Protein AF-A0A8X6J2N0-F1 (afdb_monomer_lite)

Organism: Trichonephila clavata (NCBI:txid2740835)

Secondary structure (DSSP, 8-state):
----PPPP------PPPP-PPPP-HHHHHHHTT--PPPGGGS-GGGS--SS-----TT-EEEEEETTEEEEEEEEEEEEEETTEEEEEETTS-GGG-EEEETT-TTEE-TTHHHHHTPPEEPPTT--TTT--HHHHHHHHT--BPPGGG--PPP----S---TT-EEEEE-SSSTT-EEEEEEEEEETTEEEEEETTS-GGG-EEEETT-TTEE-TTHHHHTT--EE--TTS-TTS---GGGT--

Radius of gyration: 26.66 Å; chains: 1; bounding box: 108×45×54 Å

Foldseek 3Di:
DDDDDDDDDDDPDPDDDPPDDDDDPVVVCVVVVHDDDDQVVDDPVRHDDPDWQPDDFQAWWWFAQPQQRLAIEIWTFHDDDTQKTWIDGAQDDCVSIDIDGLQDPGIAWPCPCVVVVHQYDYGPPDDSVRDDPVVVCVVSVGHIDDRVSHPDDQAAQPLPDDFFDWWWFAQPVHRLATEIWTFHADGRQKTKIDGAQDDSSRIDIDGNPDPGTGGPCPCVVVVHDYHYHPPPPPPDDDDPVVVVD

Structure (mmCIF, N/CA/C/O backbone):
data_AF-A0A8X6J2N0-F1
#
_entry.id   AF-A0A8X6J2N0-F1
#
loop_
_atom_site.group_PDB
_atom_site.id
_atom_site.type_symbol
_atom_site.label_atom_id
_atom_site.label_alt_id
_atom_site.label_comp_id
_atom_site.label_asym_id
_atom_site.label_entity_id
_atom_site.label_seq_id
_atom_site.pdbx_PDB_ins_code
_atom_site.Cartn_x
_atom_site.Cartn_y
_atom_site.Cartn_z
_atom_site.occupancy
_atom_site.B_iso_or_equiv
_atom_site.auth_seq_id
_atom_site.auth_comp_id
_atom_site.auth_asym_id
_atom_site.auth_atom_id
_atom_site.pdbx_PDB_model_num
ATOM 1 N N . MET A 1 1 ? -80.062 18.141 20.700 1.00 43.41 1 MET A N 1
ATOM 2 C CA . MET A 1 1 ? -78.757 18.583 20.180 1.00 43.41 1 MET A CA 1
ATOM 3 C C . MET A 1 1 ? -77.887 17.346 20.207 1.00 43.41 1 MET A C 1
ATOM 5 O O . MET A 1 1 ? -77.728 16.766 21.273 1.00 43.41 1 MET A O 1
ATOM 9 N N . GLU A 1 2 ? -77.599 16.842 19.014 1.00 43.00 2 GLU A N 1
ATOM 10 C CA . GLU A 1 2 ? -77.170 15.474 18.718 1.00 43.00 2 GLU A CA 1
ATOM 11 C C . GLU A 1 2 ? -75.814 15.115 19.335 1.00 43.00 2 GLU A C 1
ATOM 13 O O . GLU A 1 2 ? -74.909 15.943 19.405 1.00 43.00 2 GLU A O 1
ATOM 18 N N . SER A 1 3 ? -75.690 13.865 19.783 1.00 47.66 3 SER A N 1
ATOM 19 C CA . SER A 1 3 ? -74.418 13.214 20.086 1.00 47.66 3 SER A CA 1
ATOM 20 C C . SER A 1 3 ? -73.831 12.672 18.782 1.00 47.66 3 SER A C 1
ATOM 22 O O . SER A 1 3 ? -74.366 11.716 18.223 1.00 47.66 3 SER A O 1
ATOM 24 N N . GLU A 1 4 ? -72.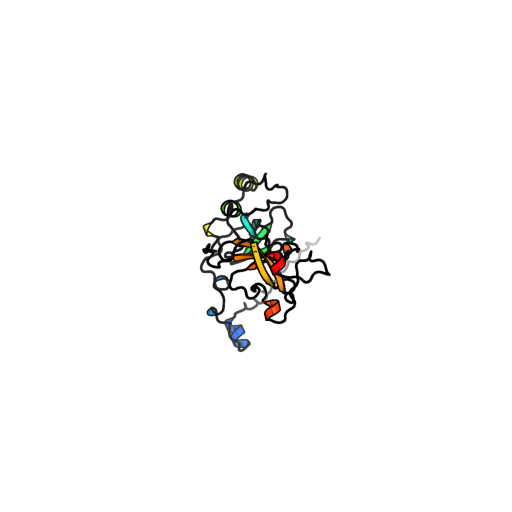764 13.295 18.284 1.00 47.25 4 GLU A N 1
ATOM 25 C CA . GLU A 1 4 ? -72.004 12.798 17.134 1.00 47.25 4 GLU A CA 1
ATOM 26 C C . GLU A 1 4 ? -71.045 11.681 17.583 1.00 47.25 4 GLU A C 1
ATOM 28 O O . GLU A 1 4 ? -70.092 11.926 18.324 1.00 47.25 4 GLU A O 1
ATOM 33 N N . ASP A 1 5 ? -71.302 10.449 17.137 1.00 53.59 5 ASP A N 1
ATOM 34 C CA . ASP A 1 5 ? -70.378 9.319 17.267 1.00 53.59 5 ASP A CA 1
ATOM 35 C C . ASP A 1 5 ? -69.220 9.465 16.263 1.00 53.59 5 ASP A C 1
ATOM 37 O O . ASP A 1 5 ? -69.423 9.529 15.047 1.00 53.59 5 ASP A O 1
ATOM 41 N N . LEU A 1 6 ? -67.982 9.491 16.766 1.00 47.78 6 LEU A N 1
ATOM 42 C CA . LEU A 1 6 ? -66.768 9.448 15.944 1.00 47.78 6 LEU A CA 1
ATOM 43 C C . LEU A 1 6 ? -66.558 8.031 15.376 1.00 47.78 6 LEU A C 1
ATOM 45 O O . LEU A 1 6 ? -66.661 7.057 16.125 1.00 47.78 6 LEU A O 1
ATOM 49 N N . PRO A 1 7 ? -66.203 7.876 14.086 1.00 47.91 7 PRO A N 1
ATOM 50 C CA . PRO A 1 7 ? -66.040 6.559 13.491 1.00 47.91 7 PRO A CA 1
ATOM 51 C C . PRO A 1 7 ? -64.746 5.878 13.961 1.00 47.91 7 PRO A C 1
ATOM 53 O O . PRO A 1 7 ? -63.674 6.481 14.027 1.00 47.91 7 PRO A O 1
ATOM 56 N N . GLU A 1 8 ? -64.855 4.583 14.246 1.00 52.47 8 GLU A N 1
ATOM 57 C CA . GLU A 1 8 ? -63.762 3.704 14.657 1.00 52.47 8 GLU A CA 1
ATOM 58 C C . GLU A 1 8 ? -62.740 3.521 13.516 1.00 52.47 8 GLU A C 1
ATOM 60 O O . GLU A 1 8 ? -63.067 3.069 12.413 1.00 52.47 8 GLU A O 1
ATOM 65 N N . VAL A 1 9 ? -61.474 3.870 13.769 1.00 49.47 9 VAL A N 1
ATOM 66 C CA . VAL A 1 9 ? -60.378 3.716 12.801 1.00 49.47 9 VAL A CA 1
ATOM 67 C C . VAL A 1 9 ? -60.051 2.229 12.637 1.00 49.47 9 VAL A C 1
ATOM 69 O O . VAL A 1 9 ? -59.451 1.607 13.516 1.00 49.47 9 VAL A O 1
ATOM 72 N N . LYS A 1 10 ? -60.411 1.651 11.485 1.00 51.25 10 LYS A N 1
ATOM 73 C CA . LYS A 1 10 ? -60.013 0.289 11.106 1.00 51.25 10 LYS A CA 1
ATOM 74 C C . LYS A 1 10 ? -58.488 0.206 10.999 1.00 51.25 10 LYS A C 1
ATOM 76 O O . LYS A 1 10 ? -57.881 0.881 10.172 1.00 51.25 10 LYS A O 1
ATOM 81 N N . LYS A 1 11 ? -57.868 -0.644 11.824 1.00 52.56 11 LYS A N 1
ATOM 82 C CA . LYS A 1 11 ? -56.457 -1.024 11.679 1.00 52.56 11 LYS A CA 1
ATOM 83 C C . LYS A 1 11 ? -56.287 -1.765 10.354 1.00 52.56 11 LYS A C 1
ATOM 85 O O . LYS A 1 11 ? -56.779 -2.879 10.212 1.00 52.56 11 LYS A O 1
ATOM 90 N N . GLU A 1 12 ? -55.589 -1.157 9.400 1.00 50.72 12 GLU A N 1
ATOM 91 C CA . GLU A 1 12 ? -55.116 -1.864 8.210 1.00 50.72 12 GLU A CA 1
ATOM 92 C C . GLU A 1 12 ? -54.162 -2.988 8.633 1.00 50.72 12 GLU A C 1
ATOM 94 O O . GLU A 1 12 ? -53.078 -2.749 9.178 1.00 50.72 12 GLU A O 1
ATOM 99 N N . GLU A 1 13 ? -54.569 -4.233 8.391 1.00 53.72 13 GLU A N 1
ATOM 100 C CA . GLU A 1 13 ? -53.685 -5.386 8.500 1.00 53.72 13 GLU A CA 1
ATOM 101 C C . GLU A 1 13 ? -52.574 -5.260 7.452 1.00 53.72 13 GLU A C 1
ATOM 103 O O . GLU A 1 13 ? -52.802 -5.299 6.242 1.00 53.72 13 GLU A O 1
ATOM 108 N N . ARG A 1 14 ? -51.333 -5.093 7.922 1.00 56.31 14 ARG A N 1
ATOM 109 C CA . ARG A 1 14 ? -50.149 -5.094 7.059 1.00 56.31 14 ARG A CA 1
ATOM 110 C C . ARG A 1 14 ? -49.991 -6.476 6.427 1.00 56.31 14 ARG A C 1
ATOM 112 O O . ARG A 1 14 ? -49.544 -7.410 7.089 1.00 56.31 14 ARG A O 1
ATOM 119 N N . ILE A 1 15 ? -50.290 -6.578 5.134 1.00 61.03 15 ILE A N 1
ATOM 120 C CA . ILE A 1 15 ? -49.999 -7.760 4.316 1.00 61.03 15 ILE A CA 1
ATOM 121 C C . ILE A 1 15 ? -48.490 -8.066 4.429 1.00 61.03 15 ILE A C 1
ATOM 123 O O . ILE A 1 15 ? -47.669 -7.193 4.114 1.00 61.03 15 ILE A O 1
ATOM 127 N N . PRO A 1 16 ? -48.080 -9.266 4.885 1.00 58.72 16 PRO A N 1
ATOM 128 C CA . PRO A 1 16 ? -46.670 -9.597 5.003 1.00 58.72 16 PRO A CA 1
ATOM 129 C C . PRO A 1 16 ? -46.042 -9.629 3.608 1.00 58.72 16 PRO A C 1
ATOM 131 O O . PRO A 1 16 ? -46.451 -10.400 2.741 1.00 58.72 16 PRO A O 1
ATOM 134 N N . LYS A 1 17 ? -45.037 -8.772 3.382 1.00 63.06 17 LYS A N 1
ATOM 135 C CA . LYS A 1 17 ? -44.260 -8.777 2.136 1.00 63.06 17 LYS A CA 1
ATOM 136 C C . LYS A 1 17 ? -43.668 -10.180 1.930 1.00 63.06 17 LYS A C 1
ATOM 138 O O . LYS A 1 17 ? -43.095 -10.718 2.883 1.00 63.06 17 LYS A O 1
ATOM 143 N N . PRO A 1 18 ? -43.768 -10.771 0.725 1.00 58.06 18 PRO A N 1
ATOM 144 C CA . PRO A 1 18 ? -43.224 -12.097 0.469 1.00 58.06 18 PRO A CA 1
ATOM 145 C C . PRO A 1 18 ? -41.724 -12.088 0.770 1.00 58.06 18 PRO A C 1
ATOM 147 O O . PRO A 1 18 ? -40.976 -11.258 0.244 1.00 58.06 18 PRO A O 1
ATOM 150 N N . LYS A 1 19 ? -41.286 -12.988 1.659 1.00 65.19 19 LYS A N 1
ATOM 151 C CA . LYS A 1 19 ? -39.865 -13.178 1.957 1.00 65.19 19 LYS A CA 1
ATOM 152 C C . LYS A 1 19 ? -39.183 -13.607 0.660 1.00 65.19 19 LYS A C 1
ATOM 154 O O . LYS A 1 19 ? -39.462 -14.688 0.148 1.00 65.19 19 LYS A O 1
ATOM 159 N N . LYS A 1 20 ? -38.317 -12.750 0.110 1.00 73.75 20 LYS A N 1
ATOM 160 C CA . LYS A 1 20 ? -37.438 -13.141 -0.997 1.00 73.75 20 LYS A CA 1
ATOM 161 C C . LYS A 1 20 ? -36.631 -14.358 -0.539 1.00 73.75 20 LYS A C 1
ATOM 163 O O . LYS A 1 20 ? -36.052 -14.315 0.545 1.00 73.75 20 LYS A O 1
ATOM 168 N N . LYS A 1 21 ? -36.634 -15.431 -1.336 1.00 82.81 21 LYS A N 1
ATOM 169 C CA . LYS A 1 21 ? -35.809 -16.618 -1.084 1.00 82.81 21 LYS A CA 1
ATOM 170 C C . LYS A 1 21 ? -34.346 -16.170 -1.011 1.00 82.81 21 LYS A C 1
ATOM 172 O O . LYS A 1 21 ? -33.899 -15.409 -1.869 1.00 82.81 21 LYS A O 1
ATOM 177 N N . GLU A 1 22 ? -33.643 -16.578 0.038 1.00 91.56 22 GLU A N 1
ATOM 178 C CA . GLU A 1 22 ? -32.220 -16.285 0.193 1.00 91.56 22 GLU A CA 1
ATOM 179 C C . GLU A 1 22 ? -31.422 -17.017 -0.895 1.00 91.56 22 GLU A C 1
ATOM 181 O O . GLU A 1 22 ? -31.801 -18.107 -1.328 1.00 91.56 22 GLU A O 1
ATOM 186 N N . PHE A 1 23 ? -30.353 -16.394 -1.389 1.00 94.62 23 PHE A N 1
ATOM 187 C CA . PHE A 1 23 ? -29.529 -16.981 -2.442 1.00 94.62 23 PHE A CA 1
ATOM 188 C C . PHE A 1 23 ? -28.759 -18.201 -1.917 1.00 94.62 23 PHE A C 1
ATOM 190 O O . PHE A 1 23 ? -28.167 -18.148 -0.841 1.00 94.62 23 PHE A O 1
ATOM 197 N N . CYS A 1 24 ? -28.709 -19.278 -2.706 1.00 95.25 24 CYS A N 1
ATOM 198 C CA . CYS A 1 24 ? -27.971 -20.498 -2.388 1.00 95.25 24 CYS A CA 1
ATOM 199 C C . CYS A 1 24 ? -27.062 -20.892 -3.558 1.00 95.25 24 CYS A C 1
ATOM 201 O O . CYS A 1 24 ? -27.540 -21.142 -4.665 1.00 95.25 24 CYS A O 1
ATOM 203 N N . TRP A 1 25 ? -25.753 -20.997 -3.305 1.00 95.94 25 TRP A N 1
ATOM 204 C CA . TRP A 1 25 ? -24.771 -21.386 -4.323 1.00 95.94 25 TRP A CA 1
ATOM 205 C C . TRP A 1 25 ? -25.044 -22.765 -4.923 1.00 95.94 25 TRP A C 1
ATOM 207 O O . TRP A 1 25 ? -24.900 -22.934 -6.128 1.00 95.94 25 TRP A O 1
ATOM 217 N N . GLU A 1 26 ? -25.449 -23.746 -4.114 1.00 96.31 26 GLU A N 1
ATOM 218 C CA . GLU A 1 26 ? -25.705 -25.107 -4.601 1.00 96.31 26 GLU A CA 1
ATOM 219 C C . GLU A 1 26 ? -26.880 -25.158 -5.579 1.00 96.31 26 GLU A C 1
ATOM 221 O O . GLU A 1 26 ? -26.813 -25.852 -6.592 1.00 96.31 26 GLU A O 1
ATOM 226 N N . GLU A 1 27 ? -27.955 -24.421 -5.290 1.00 96.06 27 GLU A N 1
ATOM 227 C CA . GLU A 1 27 ? -29.102 -24.306 -6.192 1.00 96.06 27 GLU A CA 1
ATOM 228 C C . GLU A 1 27 ? -28.727 -23.538 -7.463 1.00 96.06 27 GLU A C 1
ATOM 230 O O . GLU A 1 27 ? -29.061 -23.982 -8.560 1.00 96.06 27 GLU A O 1
ATOM 235 N N . TYR A 1 28 ? -27.986 -22.434 -7.327 1.00 96.81 28 TYR A N 1
ATOM 236 C CA . TYR A 1 28 ? -27.540 -21.622 -8.457 1.00 96.81 28 TYR A CA 1
ATOM 237 C C . TYR A 1 28 ? -26.636 -22.408 -9.413 1.00 96.81 28 TYR A C 1
ATOM 239 O O . TYR A 1 28 ? -26.873 -22.422 -10.613 1.00 96.81 28 TYR A O 1
ATOM 247 N N . LEU A 1 29 ? -25.642 -23.135 -8.896 1.00 97.88 29 LEU A N 1
ATOM 248 C CA . LEU A 1 29 ? -24.748 -23.950 -9.725 1.00 97.88 29 LEU A CA 1
ATOM 249 C C . LEU A 1 29 ? -25.499 -25.071 -10.453 1.00 97.88 29 LEU A C 1
ATOM 251 O O . LEU A 1 29 ? -25.208 -25.338 -11.618 1.00 97.88 29 LEU A O 1
ATOM 255 N N . LYS A 1 30 ? -26.489 -25.696 -9.797 1.00 97.25 30 LYS A N 1
ATOM 256 C CA . LYS A 1 30 ? -27.373 -26.682 -10.439 1.00 97.25 30 LYS A CA 1
ATOM 257 C C . LYS A 1 30 ? -28.201 -26.048 -11.556 1.00 97.25 30 LYS A C 1
ATOM 259 O O . LYS A 1 30 ? -28.300 -26.635 -12.628 1.00 97.25 30 LYS A O 1
ATOM 264 N N . GLN A 1 31 ? -28.778 -24.871 -11.313 1.00 97.31 31 GLN A N 1
ATOM 265 C CA . GLN A 1 31 ? -29.579 -24.140 -12.297 1.00 97.31 31 GLN A CA 1
ATOM 266 C C . GLN A 1 31 ? -28.748 -23.729 -13.521 1.00 97.31 31 GLN A C 1
ATOM 268 O O . GLN A 1 31 ? -29.198 -23.904 -14.649 1.00 97.31 31 GLN A O 1
ATOM 273 N N . GLU A 1 32 ? -27.533 -23.228 -13.302 1.00 97.62 32 GLU A N 1
ATOM 274 C CA . GLU A 1 32 ? -26.632 -22.771 -14.366 1.00 97.62 32 GLU A CA 1
ATOM 275 C C . GLU A 1 32 ? -25.839 -23.915 -15.029 1.00 97.62 32 GLU A C 1
ATOM 277 O O . GLU A 1 32 ? -25.041 -23.667 -15.931 1.00 97.62 32 GLU A O 1
ATOM 282 N N . ASN A 1 33 ? -26.023 -25.167 -14.585 1.00 96.94 33 ASN A N 1
ATOM 283 C CA . ASN A 1 33 ? -25.224 -26.326 -15.002 1.00 96.94 33 ASN A CA 1
ATOM 284 C C . ASN A 1 33 ? -23.704 -26.050 -14.931 1.00 96.94 33 ASN A C 1
ATOM 286 O O . ASN A 1 33 ? -22.939 -26.368 -15.846 1.00 96.94 33 ASN A O 1
ATOM 290 N N . ALA A 1 34 ? -23.279 -25.406 -13.843 1.00 98.12 34 ALA A N 1
ATOM 291 C CA . ALA A 1 34 ? -21.925 -24.906 -13.643 1.00 98.12 34 ALA A CA 1
ATOM 292 C C . ALA A 1 34 ? -21.219 -25.613 -12.477 1.00 98.12 34 ALA A C 1
ATOM 294 O O . ALA A 1 34 ? -21.838 -26.242 -11.618 1.00 98.12 34 ALA A O 1
ATOM 295 N N . VAL A 1 35 ? -19.894 -25.466 -12.419 1.00 97.00 35 VAL A N 1
ATOM 296 C CA . VAL A 1 35 ? -19.057 -25.940 -11.308 1.00 97.00 35 VAL A CA 1
ATOM 297 C C . VAL A 1 35 ? -18.316 -24.771 -10.672 1.00 97.00 35 VAL A C 1
ATOM 299 O O . VAL A 1 35 ? -17.947 -23.812 -11.350 1.00 97.00 35 VAL A O 1
ATOM 302 N N . SER A 1 36 ? -18.089 -24.839 -9.361 1.00 96.62 36 SER A N 1
ATOM 303 C CA . SER A 1 36 ? -17.281 -23.842 -8.663 1.00 96.62 36 SER A CA 1
ATOM 304 C C . SER A 1 36 ? -15.794 -24.025 -8.970 1.00 96.62 36 SER A C 1
ATOM 306 O O . SER A 1 36 ? -15.309 -25.139 -9.184 1.00 96.62 36 SER A O 1
ATOM 308 N N . ALA A 1 37 ? -15.043 -22.922 -8.955 1.00 96.81 37 ALA A N 1
ATOM 309 C CA . ALA A 1 37 ? -13.589 -22.989 -8.969 1.00 96.81 37 ALA A CA 1
ATOM 310 C C . ALA A 1 37 ? -13.101 -23.719 -7.697 1.00 96.81 37 ALA A C 1
ATOM 312 O O . ALA A 1 37 ? -13.455 -23.301 -6.590 1.00 96.81 37 ALA A O 1
ATOM 313 N N . PRO A 1 38 ? -12.299 -24.796 -7.810 1.00 95.38 38 PRO A N 1
ATOM 314 C CA . PRO A 1 38 ? -11.831 -25.533 -6.640 1.00 95.38 38 PRO A CA 1
ATOM 315 C C . PRO A 1 38 ? -11.001 -24.662 -5.688 1.00 95.38 38 PRO A C 1
ATOM 317 O O . PRO A 1 38 ? -10.074 -23.982 -6.122 1.00 95.38 38 PRO A O 1
ATOM 320 N N . VAL A 1 39 ? -11.258 -24.764 -4.378 1.00 94.06 39 VAL A N 1
ATOM 321 C CA . VAL A 1 39 ? -10.579 -23.976 -3.323 1.00 94.06 39 VAL A CA 1
ATOM 322 C C . VAL A 1 39 ? -9.051 -24.080 -3.401 1.00 94.06 39 VAL A C 1
ATOM 324 O O . VAL A 1 39 ? -8.356 -23.094 -3.200 1.00 94.06 39 VAL A O 1
ATOM 327 N N . LYS A 1 40 ? -8.521 -25.251 -3.776 1.00 94.25 40 LYS A N 1
ATOM 328 C CA . LYS A 1 40 ? -7.076 -25.495 -3.935 1.00 94.25 40 LYS A CA 1
ATOM 329 C C . LYS A 1 40 ? -6.383 -24.637 -5.008 1.00 94.25 40 LYS A C 1
ATOM 331 O O . LYS A 1 40 ? -5.161 -24.647 -5.070 1.00 94.25 40 LYS A O 1
ATOM 336 N N . LEU A 1 41 ? -7.140 -23.967 -5.883 1.00 95.56 41 LEU A N 1
ATOM 337 C CA . LEU A 1 41 ? -6.596 -23.044 -6.887 1.00 95.56 41 LEU A CA 1
ATOM 338 C C . LEU A 1 41 ? -6.361 -21.634 -6.329 1.00 95.56 41 LEU A C 1
ATOM 340 O O . LEU A 1 41 ? -5.686 -20.829 -6.966 1.00 95.56 41 LEU A O 1
ATOM 344 N N . PHE A 1 42 ? -6.922 -21.327 -5.161 1.00 93.31 42 PHE A N 1
ATOM 345 C CA . PHE A 1 42 ? -6.792 -20.036 -4.503 1.00 93.31 42 PHE A CA 1
ATOM 346 C C . PHE A 1 42 ? -5.597 -20.052 -3.545 1.00 93.31 42 PHE A C 1
ATOM 348 O O . PHE A 1 42 ? -5.296 -21.069 -2.917 1.00 93.31 42 PHE A O 1
ATOM 355 N N . LYS A 1 43 ? -4.911 -18.914 -3.415 1.00 88.38 43 LYS A N 1
ATOM 356 C CA . LYS A 1 43 ? -3.831 -18.740 -2.432 1.00 88.38 43 LYS A CA 1
ATOM 357 C C . LYS A 1 43 ? -4.409 -18.713 -1.016 1.00 88.38 43 LYS A C 1
ATOM 359 O O . LYS A 1 43 ? -5.550 -18.305 -0.834 1.00 88.38 43 LYS A O 1
ATOM 364 N N . GLU A 1 44 ? -3.606 -19.052 -0.006 1.00 84.94 44 GLU A N 1
ATOM 365 C CA . GLU A 1 44 ? -4.033 -19.119 1.406 1.00 84.94 44 GLU A CA 1
ATOM 366 C C . GLU A 1 44 ? -4.839 -17.881 1.848 1.00 84.94 44 GLU A C 1
ATOM 368 O O . GLU A 1 44 ? -5.947 -18.012 2.361 1.00 84.94 44 GLU A O 1
ATOM 373 N N . PHE A 1 45 ? -4.359 -16.672 1.534 1.00 83.44 45 PHE A N 1
ATOM 374 C CA . PHE A 1 45 ? -5.027 -15.413 1.895 1.00 83.44 45 PHE A CA 1
ATOM 375 C C . PHE A 1 45 ? -6.355 -15.139 1.160 1.00 83.44 45 PHE A C 1
ATOM 377 O O . PHE A 1 45 ? -7.087 -14.234 1.555 1.00 83.44 45 PHE A O 1
ATOM 384 N N . GLN A 1 46 ? -6.653 -15.877 0.087 1.00 88.12 46 GLN A N 1
ATOM 385 C CA . GLN A 1 46 ? -7.906 -15.798 -0.676 1.00 88.12 46 GLN A CA 1
ATOM 386 C C . GLN A 1 46 ? -8.937 -16.833 -0.204 1.00 88.12 46 GLN A C 1
ATOM 388 O O . GLN A 1 46 ? -10.094 -16.773 -0.618 1.00 88.12 46 GLN A O 1
ATOM 393 N N . THR A 1 47 ? -8.515 -17.803 0.611 1.00 86.88 47 THR A N 1
ATOM 394 C CA . THR A 1 47 ? -9.375 -18.884 1.105 1.00 86.88 47 THR A CA 1
ATOM 395 C C . THR A 1 47 ? -10.058 -18.517 2.425 1.00 86.88 47 THR A C 1
ATOM 397 O O . THR A 1 47 ? -9.978 -17.382 2.897 1.00 86.88 47 THR A O 1
ATOM 400 N N . TYR A 1 48 ? -10.777 -19.478 3.011 1.00 84.69 48 TYR A N 1
ATOM 401 C CA . TYR A 1 48 ? -11.467 -19.296 4.282 1.00 84.69 48 TYR A CA 1
ATOM 402 C C . TYR A 1 48 ? -10.467 -18.974 5.396 1.00 84.69 48 TYR A C 1
ATOM 404 O O . TYR A 1 48 ? -9.516 -19.732 5.600 1.00 84.69 48 TYR A O 1
ATOM 412 N N . PRO A 1 49 ? -10.669 -17.873 6.133 1.00 81.50 49 PRO A N 1
ATOM 413 C CA . PRO A 1 49 ? -9.741 -17.492 7.177 1.00 81.50 49 PRO A CA 1
ATOM 414 C C . PRO A 1 49 ? -9.778 -18.513 8.314 1.00 81.50 49 PRO A C 1
ATOM 416 O O . PRO A 1 49 ? -10.846 -18.871 8.807 1.00 81.50 49 PRO A O 1
ATOM 419 N N . ALA A 1 50 ? -8.600 -18.972 8.741 1.00 73.94 50 ALA A N 1
ATOM 420 C CA . ALA A 1 50 ? -8.477 -19.912 9.857 1.00 73.94 50 ALA A CA 1
ATOM 421 C C . ALA A 1 50 ? -8.886 -19.280 11.202 1.00 73.94 50 ALA A C 1
ATOM 423 O O . ALA A 1 50 ? -9.332 -19.979 12.108 1.00 73.94 50 ALA A O 1
ATOM 424 N N . ASN A 1 51 ? -8.753 -17.954 11.310 1.00 78.56 51 ASN A N 1
ATOM 425 C CA . ASN A 1 51 ? -9.061 -17.172 12.503 1.00 78.56 51 ASN A CA 1
ATOM 426 C C . ASN A 1 51 ? -10.218 -16.202 12.225 1.00 78.56 51 ASN A C 1
ATOM 428 O O . ASN A 1 51 ? -10.402 -15.751 11.095 1.00 78.56 51 ASN A O 1
ATOM 432 N N . GLY A 1 52 ? -10.971 -15.840 13.264 1.00 86.19 52 GLY A N 1
ATOM 433 C CA . GLY A 1 52 ? -11.988 -14.790 13.176 1.00 86.19 52 GLY A CA 1
ATOM 434 C C . GLY A 1 52 ? -11.397 -13.393 12.949 1.00 86.19 52 GLY A C 1
ATOM 435 O O . GLY A 1 52 ? -10.183 -13.194 12.958 1.00 86.19 52 GLY A O 1
ATOM 436 N N . ASN A 1 53 ? -12.274 -12.407 12.769 1.00 93.88 53 ASN A N 1
ATOM 437 C CA . ASN A 1 53 ? -11.895 -10.998 12.738 1.00 93.88 53 ASN A CA 1
ATOM 438 C C . ASN A 1 53 ? -11.985 -10.411 14.153 1.00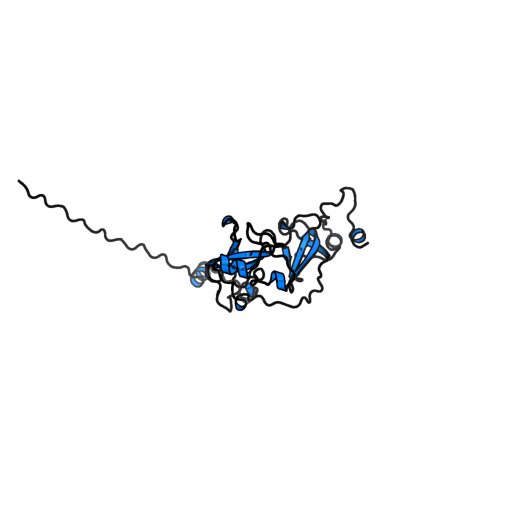 93.88 53 ASN A C 1
ATOM 440 O O . ASN A 1 53 ? -13.085 -10.269 14.681 1.00 93.88 53 ASN A O 1
ATOM 444 N N . GLY A 1 54 ? -10.836 -10.111 14.763 1.00 95.88 54 GLY A N 1
ATOM 445 C CA . GLY A 1 54 ? -10.763 -9.515 16.100 1.00 95.88 54 GLY A CA 1
ATOM 446 C C . GLY A 1 54 ? -10.619 -7.992 16.110 1.00 95.88 54 GLY A C 1
ATOM 447 O O . GLY A 1 54 ? -10.550 -7.412 17.190 1.00 95.88 54 GLY A O 1
ATOM 448 N N . PHE A 1 55 ? -10.554 -7.345 14.942 1.00 97.75 55 PHE A N 1
ATOM 449 C CA . PHE A 1 55 ? -10.548 -5.887 14.873 1.00 97.75 55 PHE A CA 1
ATOM 450 C C . PHE A 1 55 ? -11.925 -5.357 15.272 1.00 97.75 55 PHE A C 1
ATOM 452 O O . PHE A 1 55 ? -12.957 -5.889 14.855 1.00 97.75 55 PHE A O 1
ATOM 459 N N . VAL A 1 56 ? -11.945 -4.289 16.059 1.00 97.75 56 VAL A N 1
ATOM 460 C CA . VAL A 1 56 ? -13.175 -3.587 16.435 1.00 97.75 56 VAL A CA 1
ATOM 461 C C . VAL A 1 56 ? -13.032 -2.109 16.131 1.00 97.75 56 VAL A C 1
ATOM 463 O O . VAL A 1 56 ? -11.922 -1.602 15.968 1.00 97.75 56 VAL A O 1
ATOM 466 N N . LYS A 1 57 ? -14.178 -1.436 16.025 1.00 98.19 57 LYS A N 1
ATOM 467 C CA . LYS A 1 57 ? -14.243 -0.000 15.779 1.00 98.19 57 LYS A CA 1
ATOM 468 C C . LYS A 1 57 ? -13.365 0.762 16.782 1.00 98.19 57 LYS A C 1
ATOM 470 O O . LYS A 1 57 ? -13.277 0.371 17.942 1.00 98.19 57 LYS A O 1
ATOM 475 N N . ASP A 1 58 ? -12.734 1.826 16.299 1.00 98.19 58 ASP A N 1
ATOM 476 C CA . ASP A 1 58 ? -11.891 2.765 17.045 1.00 98.19 58 ASP A CA 1
ATOM 477 C C . ASP A 1 58 ? -10.507 2.221 17.457 1.00 98.19 58 ASP A C 1
ATOM 479 O O . ASP A 1 58 ? -9.675 2.981 17.953 1.00 98.19 58 ASP A O 1
ATOM 483 N N . MET A 1 59 ? -10.189 0.950 17.164 1.00 98.75 59 MET A N 1
ATOM 484 C CA . MET A 1 59 ? -8.809 0.458 17.260 1.00 98.75 59 MET A CA 1
ATOM 485 C C . MET A 1 59 ? -7.890 1.203 16.286 1.00 98.75 59 MET A C 1
ATOM 487 O O . MET A 1 59 ? -8.234 1.377 15.114 1.00 98.75 59 MET A O 1
ATOM 491 N N . LYS A 1 60 ? -6.694 1.572 16.751 1.00 98.88 60 LYS A N 1
ATOM 492 C CA . LYS A 1 60 ? -5.671 2.254 15.946 1.00 98.88 60 LYS A CA 1
ATOM 493 C C . LYS A 1 60 ? -4.532 1.335 15.535 1.00 98.88 60 LYS A C 1
ATOM 495 O O . LYS A 1 60 ? -4.134 0.443 16.286 1.00 98.88 60 LYS A O 1
ATOM 500 N N . LEU A 1 61 ? -4.003 1.555 14.342 1.00 98.88 61 LEU A N 1
ATOM 501 C CA . LEU A 1 61 ? -2.944 0.752 13.741 1.00 98.88 61 LEU A CA 1
ATOM 502 C C . LEU A 1 61 ? -2.139 1.571 12.726 1.00 98.88 61 LEU A C 1
ATOM 504 O O . LEU A 1 61 ? -2.452 2.728 12.456 1.00 98.88 61 LEU A O 1
ATOM 508 N N . GLU A 1 62 ? -1.096 0.965 12.176 1.00 98.75 62 GLU A N 1
ATOM 509 C CA . GLU A 1 62 ? -0.298 1.513 11.078 1.00 98.75 62 GLU A CA 1
ATOM 510 C C . GLU A 1 62 ? -0.647 0.767 9.783 1.00 98.75 62 GLU A C 1
ATOM 512 O O . GLU A 1 62 ? -1.003 -0.410 9.822 1.00 98.75 62 GLU A O 1
ATOM 517 N N . GLY A 1 63 ? -0.548 1.399 8.618 1.00 98.31 63 GLY A N 1
ATOM 518 C CA . GLY A 1 63 ? -0.767 0.694 7.352 1.00 98.31 63 GLY A CA 1
ATOM 519 C C . GLY A 1 63 ? -0.314 1.477 6.135 1.00 98.31 63 GLY A C 1
ATOM 520 O O . GLY A 1 63 ? -0.117 2.685 6.212 1.00 98.31 63 GLY A O 1
ATOM 521 N N . ILE A 1 64 ? -0.135 0.782 5.017 1.00 98.38 64 ILE A N 1
ATOM 522 C CA . ILE A 1 64 ? 0.273 1.400 3.752 1.00 98.38 64 ILE A CA 1
ATOM 523 C C . ILE A 1 64 ? -0.908 2.144 3.123 1.00 98.38 64 ILE A C 1
ATOM 525 O O . ILE A 1 64 ? -2.021 1.612 3.078 1.00 98.38 64 ILE A O 1
ATOM 529 N N . ASP A 1 65 ? -0.662 3.338 2.583 1.00 98.25 65 ASP A N 1
ATOM 530 C CA . ASP A 1 65 ? -1.624 4.021 1.719 1.00 98.25 65 ASP A CA 1
ATOM 531 C C . ASP A 1 65 ? -1.763 3.261 0.378 1.00 98.25 65 ASP A C 1
ATOM 533 O O . ASP A 1 65 ? -0.808 3.192 -0.402 1.00 98.25 65 ASP A O 1
ATOM 537 N N . PRO A 1 66 ? -2.948 2.712 0.033 1.00 96.50 66 PRO A N 1
ATOM 538 C CA . PRO A 1 66 ? -3.135 1.973 -1.218 1.00 96.50 66 PRO A CA 1
ATOM 539 C C . PRO A 1 66 ? -2.942 2.808 -2.495 1.00 96.50 66 PRO A C 1
ATOM 541 O O . PRO A 1 66 ? -2.862 2.242 -3.589 1.00 96.50 66 PRO A O 1
ATOM 544 N N . LYS A 1 67 ? -2.953 4.141 -2.392 1.00 95.12 67 LYS A N 1
ATOM 545 C CA . LYS A 1 67 ? -2.716 5.086 -3.493 1.00 95.12 67 LYS A CA 1
ATOM 546 C C . LYS A 1 67 ? -1.284 5.612 -3.529 1.00 95.12 67 LYS A C 1
ATOM 548 O O . LYS A 1 67 ? -0.843 5.995 -4.612 1.00 95.12 67 LYS A O 1
ATOM 553 N N . HIS A 1 68 ? -0.582 5.565 -2.399 1.00 96.69 68 HIS A N 1
ATOM 554 C CA . HIS A 1 68 ? 0.827 5.927 -2.251 1.00 96.69 68 HIS A CA 1
ATOM 555 C C . HIS A 1 68 ? 1.581 4.812 -1.507 1.00 96.69 68 HIS A C 1
ATOM 557 O O . HIS A 1 68 ? 1.831 4.934 -0.309 1.00 96.69 68 HIS A O 1
ATOM 563 N N . PRO A 1 69 ? 1.941 3.701 -2.180 1.00 97.31 69 PRO A N 1
ATOM 564 C CA . PRO A 1 69 ? 2.423 2.498 -1.492 1.00 97.31 69 PRO A CA 1
ATOM 565 C C . PRO A 1 69 ? 3.758 2.635 -0.741 1.00 97.31 69 PRO A C 1
ATOM 567 O O . PRO A 1 69 ? 4.131 1.727 0.003 1.00 97.31 69 PRO A O 1
ATOM 570 N N . SER A 1 70 ? 4.464 3.751 -0.935 1.00 96.94 70 SER A N 1
ATOM 571 C CA . SER A 1 70 ? 5.649 4.187 -0.188 1.00 96.94 70 SER A CA 1
ATOM 572 C C . SER A 1 70 ? 5.332 4.736 1.212 1.00 96.94 70 SER A C 1
ATOM 574 O O . SER A 1 70 ? 6.228 4.820 2.053 1.00 96.94 70 SER A O 1
ATOM 576 N N . LEU A 1 71 ? 4.084 5.143 1.470 1.00 97.62 71 LEU A N 1
ATOM 577 C CA . LEU A 1 71 ? 3.680 5.831 2.693 1.00 97.62 71 LEU A CA 1
ATOM 578 C C . LEU A 1 71 ? 3.031 4.869 3.686 1.00 97.62 71 LEU A C 1
ATOM 580 O O . LEU A 1 71 ? 2.051 4.195 3.373 1.00 97.62 71 LEU A O 1
ATOM 584 N N . PHE A 1 72 ? 3.547 4.875 4.914 1.00 98.25 72 PHE A N 1
ATOM 585 C CA . PHE A 1 72 ? 2.943 4.221 6.070 1.00 98.25 72 PHE A CA 1
ATOM 586 C C . PHE A 1 72 ? 2.203 5.270 6.891 1.00 98.25 72 PHE A C 1
ATOM 588 O O . PHE A 1 72 ? 2.794 6.283 7.247 1.00 98.25 72 PHE A O 1
ATOM 595 N N . CYS A 1 73 ? 0.937 5.049 7.214 1.00 98.62 73 CYS A N 1
ATOM 596 C CA . CYS A 1 73 ? 0.061 6.046 7.823 1.00 98.62 73 CYS A CA 1
ATOM 597 C C . CYS A 1 73 ? -0.560 5.538 9.127 1.00 98.62 73 CYS A C 1
ATOM 599 O O . CYS A 1 73 ? -0.742 4.333 9.319 1.00 98.62 73 CYS A O 1
ATOM 601 N N . VAL A 1 74 ? -0.935 6.474 10.002 1.00 98.75 74 VAL A N 1
ATOM 602 C CA . VAL A 1 74 ? -1.804 6.205 11.157 1.00 98.75 74 VAL A CA 1
ATOM 603 C C . VAL A 1 74 ? -3.236 5.974 10.686 1.00 98.75 74 VAL A C 1
ATOM 605 O O . VAL A 1 74 ? -3.810 6.817 9.992 1.00 98.75 74 VAL A O 1
ATOM 608 N N . LEU A 1 75 ? -3.815 4.843 11.088 1.00 98.88 75 LEU A N 1
ATOM 609 C CA . LEU A 1 75 ? -5.154 4.428 10.690 1.00 98.88 75 LEU A CA 1
ATOM 610 C C . LEU A 1 75 ? -6.027 4.073 11.895 1.00 98.88 75 LEU A C 1
ATOM 612 O O . LEU A 1 75 ? -5.552 3.505 12.881 1.00 98.88 75 LEU A O 1
ATOM 616 N N . THR A 1 76 ? -7.328 4.312 11.759 1.00 98.88 76 THR A N 1
ATOM 617 C CA . THR A 1 76 ? -8.362 3.854 12.695 1.00 98.88 76 THR A CA 1
ATOM 618 C C . THR A 1 76 ? -9.309 2.875 12.009 1.00 98.88 76 THR A C 1
ATOM 620 O O . THR A 1 76 ? -9.723 3.085 10.868 1.00 98.88 76 THR A O 1
ATOM 623 N N . VAL A 1 77 ? -9.710 1.815 12.710 1.00 98.81 77 VAL A N 1
ATOM 624 C CA . VAL A 1 77 ? -10.792 0.927 12.270 1.00 98.81 77 VAL A CA 1
ATOM 625 C C . VAL A 1 77 ? -12.122 1.674 12.349 1.00 98.81 77 VAL A C 1
ATOM 627 O O . VAL A 1 77 ? -12.657 1.892 13.435 1.00 98.81 77 VAL A O 1
ATOM 630 N N . SER A 1 78 ? -12.683 2.052 11.202 1.00 98.50 78 SER A N 1
ATOM 631 C CA . SER A 1 78 ? -13.958 2.774 11.143 1.00 98.50 78 SER A CA 1
ATOM 632 C C . SER A 1 78 ? -15.170 1.840 11.095 1.00 98.50 78 SER A C 1
ATOM 634 O O . SER A 1 78 ? -16.248 2.196 11.574 1.00 98.50 78 SER A O 1
ATOM 636 N N . GLU A 1 79 ? -15.009 0.631 10.550 1.00 98.38 79 GLU A N 1
ATOM 637 C CA . GLU A 1 79 ? -16.067 -0.380 10.439 1.00 98.38 79 GLU A CA 1
ATOM 638 C C . GLU A 1 79 ? -15.476 -1.790 10.277 1.00 98.38 79 GLU A C 1
ATOM 640 O O . GLU A 1 79 ? -14.415 -1.965 9.677 1.00 98.38 79 GLU A O 1
ATOM 645 N N . THR A 1 80 ? -16.188 -2.821 10.738 1.00 97.94 80 THR A N 1
ATOM 646 C CA . THR A 1 80 ? -15.889 -4.219 10.398 1.00 97.94 80 THR A CA 1
ATOM 647 C C . THR A 1 80 ? -17.096 -4.912 9.779 1.00 97.94 80 THR A C 1
ATOM 649 O O . THR A 1 80 ? -18.240 -4.709 10.184 1.00 97.94 80 THR A O 1
ATOM 652 N N . LYS A 1 81 ? -16.846 -5.746 8.764 1.00 96.69 81 LYS A N 1
ATOM 653 C CA . LYS A 1 81 ? -17.887 -6.506 8.062 1.00 96.69 81 LYS A CA 1
ATOM 654 C C . LYS A 1 81 ? -17.384 -7.897 7.704 1.00 96.69 81 LYS A C 1
ATOM 656 O O . LYS A 1 81 ? -16.628 -8.079 6.747 1.00 96.69 81 LYS A O 1
ATOM 661 N N . GLY A 1 82 ? -17.814 -8.893 8.478 1.00 94.44 82 GLY A N 1
ATOM 662 C CA . GLY A 1 82 ? -17.275 -10.248 8.377 1.00 94.44 82 GLY A CA 1
ATOM 663 C C . GLY A 1 82 ? -15.761 -10.228 8.592 1.00 94.44 82 GLY A C 1
ATOM 664 O O . GLY A 1 82 ? -15.283 -9.702 9.593 1.00 94.44 82 GLY A O 1
ATOM 665 N N . TYR A 1 83 ? -15.000 -10.741 7.625 1.00 95.62 83 TYR A N 1
ATOM 666 C CA . TYR A 1 83 ? -13.534 -10.764 7.687 1.00 95.62 83 TYR A CA 1
ATOM 667 C C . TYR A 1 83 ? -12.843 -9.490 7.170 1.00 95.62 83 TYR A C 1
ATOM 669 O O . TYR A 1 83 ? -11.616 -9.433 7.083 1.00 95.62 83 TYR A O 1
ATOM 677 N N . ARG A 1 84 ? -13.619 -8.469 6.795 1.00 96.75 84 ARG A N 1
ATOM 678 C CA . ARG A 1 84 ? -13.103 -7.210 6.255 1.00 96.75 84 ARG A CA 1
ATOM 679 C C . ARG A 1 84 ? -13.116 -6.112 7.309 1.00 96.75 84 ARG A C 1
ATOM 681 O O . ARG A 1 84 ? -14.013 -6.059 8.155 1.00 96.75 84 ARG A O 1
ATOM 688 N N . VAL A 1 85 ? -12.141 -5.223 7.207 1.00 98.19 85 VAL A N 1
ATOM 689 C CA . VAL A 1 85 ? -11.929 -4.067 8.077 1.00 98.19 85 VAL A CA 1
ATOM 690 C C . VAL A 1 85 ? -11.865 -2.828 7.189 1.00 98.19 85 VAL A C 1
ATOM 692 O O . VAL A 1 85 ? -11.132 -2.820 6.197 1.00 98.19 85 VAL A O 1
ATOM 695 N N . ARG A 1 86 ? -12.669 -1.812 7.503 1.00 98.75 86 ARG A N 1
ATOM 696 C CA . ARG A 1 86 ? -12.616 -0.489 6.878 1.00 98.75 86 ARG A CA 1
ATOM 697 C C . ARG A 1 86 ? -11.695 0.389 7.712 1.00 98.75 86 ARG A C 1
ATOM 699 O O . ARG A 1 86 ? -11.854 0.454 8.932 1.00 98.75 86 ARG A O 1
ATOM 706 N N . LEU A 1 87 ? -10.727 1.011 7.058 1.00 98.88 87 LEU A N 1
ATOM 707 C CA . LEU A 1 87 ? -9.690 1.820 7.682 1.00 98.88 87 LEU A CA 1
ATOM 708 C C . LEU A 1 87 ? -9.853 3.274 7.270 1.00 98.88 87 LEU A C 1
ATOM 710 O O . LEU A 1 87 ? -10.144 3.563 6.109 1.00 98.88 87 LEU A O 1
ATOM 714 N N . HIS A 1 88 ? -9.660 4.152 8.242 1.00 98.88 88 HIS A N 1
ATOM 715 C CA . HIS A 1 88 ? -9.741 5.597 8.122 1.00 98.88 88 HIS A CA 1
ATOM 716 C C . HIS A 1 88 ? -8.369 6.221 8.355 1.00 98.88 88 HIS A C 1
ATOM 718 O O . HIS A 1 88 ? -7.674 5.811 9.281 1.00 98.88 88 HIS A O 1
ATOM 724 N N . PHE A 1 89 ? -8.006 7.223 7.554 1.00 98.75 89 PHE A N 1
ATOM 725 C CA . PHE A 1 89 ? -6.805 8.030 7.772 1.00 98.75 89 PHE A CA 1
ATOM 726 C C . PHE A 1 89 ? -7.086 9.135 8.789 1.00 98.75 89 PHE A C 1
ATOM 728 O O . PHE A 1 89 ? -7.845 10.065 8.508 1.00 98.75 89 PHE A O 1
ATOM 735 N N . ASP A 1 90 ? -6.447 9.067 9.954 1.00 98.12 90 ASP A N 1
ATOM 736 C CA . ASP A 1 90 ? -6.756 9.956 11.073 1.00 98.12 90 ASP A CA 1
ATOM 737 C C . ASP A 1 90 ? -6.593 11.448 10.717 1.00 98.12 90 ASP A C 1
ATOM 739 O O . ASP A 1 90 ? -5.523 11.926 10.329 1.00 98.12 90 ASP A O 1
ATOM 743 N N . GLY A 1 91 ? -7.683 12.206 10.873 1.00 97.31 91 GLY A N 1
ATOM 744 C CA . GLY A 1 91 ? -7.740 13.643 10.582 1.00 97.31 91 GLY A CA 1
ATOM 745 C C . GLY A 1 91 ? -7.998 13.995 9.110 1.00 97.31 91 GLY A C 1
ATOM 746 O O . GLY A 1 91 ? -8.090 15.180 8.773 1.00 97.31 91 GLY A O 1
ATOM 747 N N . TYR A 1 92 ? -8.147 13.005 8.231 1.00 98.12 92 TYR A N 1
ATOM 748 C CA . TYR A 1 92 ? -8.484 13.200 6.821 1.00 98.12 92 TYR A CA 1
ATOM 749 C C . TYR A 1 92 ? -9.974 12.935 6.551 1.00 98.12 92 TYR A C 1
ATOM 751 O O . TYR A 1 92 ? -10.751 12.626 7.448 1.00 98.12 92 TYR A O 1
ATOM 759 N N . SER A 1 93 ? -10.414 13.153 5.310 1.00 98.06 93 SER A N 1
ATOM 760 C CA . SER A 1 93 ? -11.807 12.913 4.914 1.00 98.06 93 SER A CA 1
ATOM 761 C C . SER A 1 93 ? -12.095 11.415 4.780 1.00 98.06 93 SER A C 1
ATOM 763 O O . SER A 1 93 ? -11.255 10.669 4.287 1.00 98.06 93 SER A O 1
ATOM 765 N N . GLU A 1 94 ? -13.316 10.995 5.123 1.00 97.75 94 GLU A N 1
ATOM 766 C CA . GLU A 1 94 ? -13.782 9.611 4.949 1.00 97.75 94 GLU A CA 1
ATOM 767 C C . GLU A 1 94 ? -13.793 9.127 3.489 1.00 97.75 94 GLU A C 1
ATOM 769 O O . GLU A 1 94 ? -13.890 7.929 3.234 1.00 97.75 94 GLU A O 1
ATOM 774 N N . CYS A 1 95 ? -13.675 10.032 2.508 1.00 97.94 95 CYS A N 1
ATOM 775 C CA . CYS A 1 95 ? -13.570 9.652 1.098 1.00 97.94 95 CYS A CA 1
ATOM 776 C C . CYS A 1 95 ? -12.282 8.875 0.777 1.00 97.94 95 CYS A C 1
ATOM 778 O O . CYS A 1 95 ? -12.210 8.232 -0.272 1.00 97.94 95 CYS A O 1
ATOM 780 N N . TYR A 1 96 ? -11.292 8.926 1.672 1.00 98.12 96 TYR A N 1
ATOM 781 C CA . TYR A 1 96 ? -10.056 8.154 1.584 1.00 98.12 96 TYR A CA 1
ATOM 782 C C . TYR A 1 96 ? -10.140 6.805 2.306 1.00 98.12 96 TYR A C 1
ATOM 784 O O . TYR A 1 96 ? -9.202 6.016 2.209 1.00 98.12 96 TYR A O 1
ATOM 792 N N . ASP A 1 97 ? -11.240 6.511 3.008 1.00 98.62 97 ASP A N 1
ATOM 793 C CA . ASP A 1 97 ? -11.393 5.240 3.708 1.00 98.62 97 ASP A CA 1
ATOM 794 C C . ASP A 1 97 ? -11.358 4.070 2.723 1.00 98.62 97 ASP A C 1
ATOM 796 O O . ASP A 1 97 ? -11.954 4.095 1.641 1.00 98.62 97 ASP A O 1
ATOM 800 N N . PHE A 1 98 ? -10.697 2.991 3.125 1.00 98.69 98 PHE A N 1
ATOM 801 C CA . PHE A 1 98 ? -10.513 1.820 2.279 1.00 98.69 98 PHE A CA 1
ATOM 802 C C . PHE A 1 98 ? -10.737 0.529 3.053 1.00 98.69 98 PHE A C 1
ATOM 804 O O . PHE A 1 98 ? -10.677 0.479 4.278 1.00 98.69 98 PHE A O 1
ATOM 811 N N . TRP A 1 99 ? -11.039 -0.539 2.320 1.00 98.56 99 TRP A N 1
ATOM 812 C CA . TRP A 1 99 ? -11.290 -1.851 2.900 1.00 98.56 99 TRP A CA 1
ATOM 813 C C . TRP A 1 99 ? -10.112 -2.784 2.675 1.00 98.56 99 TRP A C 1
ATOM 815 O O . TRP A 1 99 ? -9.648 -2.937 1.546 1.00 98.56 99 TRP A O 1
ATOM 825 N N . VAL A 1 100 ? -9.753 -3.518 3.720 1.00 97.50 100 VAL A N 1
ATOM 826 C CA . VAL A 1 100 ? -8.814 -4.639 3.665 1.00 97.50 100 VAL A CA 1
ATOM 827 C C . VAL A 1 100 ? -9.427 -5.881 4.307 1.00 97.50 100 VAL A C 1
ATOM 829 O O . VAL A 1 100 ? -10.441 -5.804 5.004 1.00 97.50 100 VAL A O 1
ATOM 832 N N . ASN A 1 101 ? -8.828 -7.044 4.069 1.00 95.75 101 ASN A N 1
ATOM 833 C CA . ASN A 1 101 ? -9.100 -8.226 4.886 1.00 95.75 101 ASN A CA 1
ATOM 834 C C . ASN A 1 101 ? -8.318 -8.128 6.204 1.00 95.75 101 ASN A C 1
ATOM 836 O O . ASN A 1 101 ? -7.250 -7.518 6.241 1.00 95.75 101 ASN A O 1
ATOM 840 N N . ALA A 1 102 ? -8.806 -8.766 7.269 1.00 94.94 102 ALA A N 1
ATOM 841 C CA . ALA A 1 102 ? -8.141 -8.761 8.576 1.00 94.94 102 ALA A CA 1
ATOM 842 C C . ALA A 1 102 ? -6.731 -9.395 8.558 1.00 94.94 102 ALA A C 1
ATOM 844 O O . ALA A 1 102 ? -5.911 -9.085 9.412 1.00 94.94 102 ALA A O 1
ATOM 845 N N . ASN A 1 103 ? -6.427 -10.244 7.569 1.00 91.94 103 ASN A N 1
ATOM 846 C CA . ASN A 1 103 ? -5.098 -10.824 7.341 1.00 91.94 103 ASN A CA 1
ATOM 847 C C . ASN A 1 103 ? -4.238 -10.046 6.332 1.00 91.94 103 ASN A C 1
ATOM 849 O O . ASN A 1 103 ? -3.285 -10.613 5.793 1.00 91.94 103 ASN A O 1
ATOM 853 N N . SER A 1 104 ? -4.593 -8.798 6.014 1.00 93.81 104 SER A N 1
ATOM 854 C CA . SER A 1 104 ? -3.830 -8.002 5.055 1.00 93.81 104 SER A CA 1
ATOM 855 C C . SER A 1 104 ? -2.359 -7.889 5.482 1.00 93.81 104 SER A C 1
ATOM 857 O O . SER A 1 104 ? -2.089 -7.607 6.652 1.00 93.81 104 SER A O 1
ATOM 859 N N . PRO A 1 105 ? -1.398 -8.088 4.561 1.00 93.06 105 PRO A N 1
ATOM 860 C CA . PRO A 1 105 ? 0.020 -7.882 4.848 1.00 93.06 105 PRO A CA 1
ATOM 861 C C . PRO A 1 105 ? 0.407 -6.395 4.879 1.00 93.06 105 PRO A C 1
ATOM 863 O O . PRO A 1 105 ? 1.559 -6.077 5.149 1.00 93.06 105 PRO A O 1
ATOM 866 N N . ASP A 1 106 ? -0.532 -5.496 4.568 1.00 96.19 106 ASP A N 1
ATOM 867 C CA . ASP A 1 106 ? -0.307 -4.051 4.426 1.00 96.19 106 ASP A CA 1
ATOM 868 C C . ASP A 1 106 ? -0.770 -3.246 5.651 1.00 96.19 106 ASP A C 1
ATOM 870 O O . ASP A 1 106 ? -0.855 -2.020 5.598 1.00 96.19 106 ASP A O 1
ATOM 874 N N . ILE A 1 107 ? -1.100 -3.940 6.744 1.00 97.44 107 ILE A N 1
ATOM 875 C CA . ILE A 1 107 ? -1.456 -3.345 8.033 1.00 97.44 107 ILE A CA 1
ATOM 876 C C . ILE A 1 107 ? -0.554 -3.890 9.133 1.00 97.44 107 ILE A C 1
ATOM 878 O O . ILE A 1 107 ? -0.182 -5.067 9.144 1.00 97.44 107 ILE A O 1
ATOM 882 N N . PHE A 1 108 ? -0.228 -3.036 10.091 1.00 97.62 108 PHE A N 1
ATOM 883 C CA . PHE A 1 108 ? 0.796 -3.281 11.092 1.00 97.62 108 PHE A CA 1
ATOM 884 C C . PHE A 1 108 ? 0.348 -2.793 12.471 1.00 97.62 108 PHE A C 1
ATOM 886 O O . PHE A 1 108 ? -0.416 -1.830 12.581 1.00 97.62 108 PHE A O 1
ATOM 893 N N . PRO A 1 109 ? 0.804 -3.444 13.554 1.00 98.06 109 PRO A N 1
ATOM 894 C CA . PRO A 1 109 ? 0.517 -2.955 14.891 1.00 98.06 109 PRO A CA 1
ATOM 895 C C . PRO A 1 109 ? 1.226 -1.626 15.152 1.00 98.06 109 PRO A C 1
ATOM 897 O O . PRO A 1 109 ? 2.292 -1.360 14.606 1.00 98.06 109 PRO A O 1
ATOM 900 N N . VAL A 1 110 ? 0.679 -0.847 16.081 1.00 98.50 110 VAL A N 1
ATOM 901 C CA . VAL A 1 110 ? 1.319 0.364 16.611 1.00 98.50 110 VAL A CA 1
ATOM 902 C C . VAL A 1 110 ? 2.780 0.105 17.019 1.00 98.50 110 VAL A C 1
ATOM 904 O O . VAL A 1 110 ? 3.079 -0.862 17.737 1.00 98.50 110 VAL A O 1
ATOM 907 N N . GLY A 1 111 ? 3.675 0.987 16.568 1.00 97.31 111 GLY A N 1
ATOM 908 C CA . GLY A 1 111 ? 5.121 0.940 16.798 1.00 97.31 111 GLY A CA 1
ATOM 909 C C . GLY A 1 111 ? 5.884 0.057 15.807 1.00 97.31 111 GLY A C 1
ATOM 910 O O . GLY A 1 111 ? 7.068 -0.219 16.015 1.00 97.31 111 GLY A O 1
ATOM 911 N N . TRP A 1 112 ? 5.232 -0.441 14.752 1.00 96.88 112 TRP A N 1
ATOM 912 C CA . TRP A 1 112 ? 5.893 -1.274 13.750 1.00 96.88 112 TRP A CA 1
ATOM 913 C C . TRP A 1 112 ? 6.881 -0.465 12.909 1.00 96.88 112 TRP A C 1
ATOM 915 O O . TRP A 1 112 ? 8.017 -0.917 12.744 1.00 96.88 112 TRP A O 1
ATOM 925 N N . CYS A 1 113 ? 6.501 0.729 12.450 1.00 97.12 113 CYS A N 1
ATOM 926 C CA . CYS A 1 113 ? 7.351 1.615 11.654 1.00 97.12 113 CYS A CA 1
ATOM 927 C C . CYS A 1 113 ? 8.640 1.959 12.404 1.00 97.12 113 CYS A C 1
ATOM 929 O O . CYS A 1 113 ? 9.729 1.752 11.877 1.00 97.12 113 CYS A O 1
ATOM 931 N N . GLU A 1 114 ? 8.536 2.362 13.674 1.00 96.12 114 GLU A N 1
ATOM 932 C CA . GLU A 1 114 ? 9.697 2.635 14.532 1.00 96.12 114 GLU A CA 1
ATOM 933 C C . GLU A 1 114 ? 10.608 1.403 14.659 1.00 96.12 114 GLU A C 1
ATOM 935 O O . GLU A 1 114 ? 11.811 1.480 14.411 1.00 96.12 114 GLU A O 1
ATOM 940 N N . LYS A 1 115 ? 10.034 0.232 14.971 1.00 95.25 115 LYS A N 1
ATOM 941 C CA . LYS A 1 115 ? 10.791 -1.022 15.136 1.00 95.25 115 LYS A CA 1
ATOM 942 C C . LYS A 1 115 ? 11.529 -1.446 13.863 1.00 95.25 115 LYS A C 1
ATOM 944 O O . LYS A 1 115 ? 12.558 -2.115 13.943 1.00 95.25 115 LYS A O 1
ATOM 949 N N . THR A 1 116 ? 10.970 -1.129 12.703 1.00 93.38 116 THR A N 1
ATOM 950 C CA . THR A 1 116 ? 11.476 -1.563 11.396 1.00 93.38 116 THR A CA 1
ATOM 951 C C . THR A 1 116 ? 12.194 -0.451 10.635 1.00 93.38 116 THR A C 1
ATOM 953 O O . THR A 1 116 ? 12.634 -0.682 9.514 1.00 93.38 116 THR A O 1
ATOM 956 N N . ASN A 1 117 ? 12.382 0.715 11.264 1.00 94.00 117 ASN A N 1
ATOM 957 C CA . ASN A 1 117 ? 13.032 1.888 10.686 1.00 94.00 117 ASN A CA 1
ATOM 958 C C . ASN A 1 117 ? 12.338 2.416 9.409 1.00 94.00 117 ASN A C 1
ATOM 960 O O . ASN A 1 117 ? 13.000 2.885 8.482 1.00 94.00 117 ASN A O 1
ATOM 964 N N . HIS A 1 118 ? 11.004 2.350 9.382 1.00 95.50 118 HIS A N 1
ATOM 965 C CA . HIS A 1 118 ? 10.159 3.011 8.386 1.00 95.50 118 HIS A CA 1
ATOM 966 C C . HIS A 1 118 ? 9.619 4.331 8.941 1.00 95.50 118 HIS A C 1
ATOM 968 O O . HIS A 1 118 ? 9.417 4.493 10.147 1.00 95.50 118 HIS A O 1
ATOM 974 N N . GLN A 1 119 ? 9.364 5.286 8.049 1.00 96.12 119 GLN A N 1
ATOM 975 C CA . GLN A 1 119 ? 8.804 6.578 8.423 1.00 96.12 119 GLN A CA 1
ATOM 976 C C . GLN A 1 119 ? 7.276 6.509 8.459 1.00 96.12 119 GLN A C 1
ATOM 978 O O . GLN A 1 119 ? 6.631 6.322 7.427 1.00 96.12 119 GLN A O 1
ATOM 983 N N . LEU A 1 120 ? 6.707 6.734 9.641 1.00 98.31 120 LEU A N 1
ATOM 984 C CA . LEU A 1 120 ? 5.269 6.886 9.822 1.00 98.31 120 LEU A CA 1
ATOM 985 C C . LEU A 1 120 ? 4.831 8.309 9.449 1.00 98.31 120 LEU A C 1
ATOM 987 O O . LEU A 1 120 ? 5.381 9.291 9.951 1.00 98.31 120 LEU A O 1
ATOM 991 N N . GLN A 1 121 ? 3.823 8.417 8.592 1.00 98.12 121 GLN A N 1
ATOM 992 C CA . GLN A 1 121 ? 3.111 9.655 8.312 1.00 98.12 121 GLN A CA 1
ATOM 993 C C . GLN A 1 121 ? 2.120 9.918 9.452 1.00 98.12 121 GLN A C 1
ATOM 995 O O . GLN A 1 121 ? 1.229 9.092 9.697 1.00 98.12 121 GLN A O 1
ATOM 1000 N N . PRO A 1 122 ? 2.278 11.038 10.176 1.00 97.56 122 PRO A N 1
ATOM 1001 C CA . PRO A 1 122 ? 1.426 11.345 11.310 1.00 97.56 122 PRO A CA 1
ATOM 1002 C C . PRO A 1 122 ? 0.015 11.765 10.844 1.00 97.56 122 PRO A C 1
ATOM 1004 O O . PRO A 1 122 ? -0.175 12.123 9.678 1.00 97.56 122 PRO A O 1
ATOM 1007 N N . PRO A 1 123 ? -0.988 11.760 11.741 1.00 97.38 123 PRO A N 1
ATOM 1008 C CA . PRO A 1 123 ? -2.327 12.265 11.448 1.00 97.38 123 PRO A CA 1
ATOM 1009 C C . PRO A 1 123 ? -2.312 13.732 11.009 1.00 97.38 123 PRO A C 1
ATOM 1011 O O . PRO A 1 123 ? -1.402 14.497 11.349 1.00 97.38 123 PRO A O 1
ATOM 1014 N N . LYS A 1 124 ? -3.372 14.176 10.326 1.00 96.31 124 LYS A N 1
ATOM 1015 C CA . LYS A 1 124 ? -3.482 15.579 9.904 1.00 96.31 124 LYS A CA 1
ATOM 1016 C C . LYS A 1 124 ? -3.377 16.524 11.109 1.00 96.31 124 LYS A C 1
ATOM 1018 O O . LYS A 1 124 ? -4.142 16.414 12.063 1.00 96.31 124 LYS A O 1
ATOM 1023 N N . GLY A 1 125 ? -2.472 17.499 11.020 1.00 95.31 125 GLY A N 1
ATOM 1024 C CA . GLY A 1 125 ? -2.239 18.498 12.071 1.00 95.31 125 GLY A CA 1
ATOM 1025 C C . GLY A 1 125 ? -1.108 18.154 13.042 1.00 95.31 125 GLY A C 1
ATOM 1026 O O . GLY A 1 125 ? -0.786 18.984 13.885 1.00 95.31 125 GLY A O 1
ATOM 1027 N N . PHE A 1 126 ? -0.480 16.986 12.898 1.00 96.38 126 PHE A N 1
ATOM 1028 C CA . PHE A 1 126 ? 0.730 16.605 13.622 1.00 96.38 126 PHE A CA 1
ATOM 1029 C C . PHE A 1 126 ? 1.952 16.696 12.704 1.00 96.38 126 PHE A C 1
ATOM 1031 O O . PHE A 1 126 ? 1.848 16.535 11.486 1.00 96.38 126 PHE A O 1
ATOM 1038 N N . THR A 1 127 ? 3.121 16.943 13.290 1.00 95.62 127 THR A N 1
ATOM 1039 C CA . THR A 1 127 ? 4.408 16.799 12.600 1.00 95.62 127 THR A CA 1
ATOM 1040 C C . THR A 1 127 ? 5.023 15.441 12.933 1.00 95.62 127 THR A C 1
ATOM 1042 O O . THR A 1 127 ? 4.617 14.783 13.890 1.00 95.62 127 THR A O 1
ATOM 1045 N N . ILE A 1 128 ? 6.015 15.010 12.149 1.00 93.06 128 ILE A N 1
ATOM 1046 C CA . ILE A 1 128 ? 6.745 13.759 12.417 1.00 93.06 128 ILE A CA 1
ATOM 1047 C C . ILE A 1 128 ? 7.451 13.830 13.778 1.00 93.06 128 ILE A C 1
ATOM 1049 O O . ILE A 1 128 ? 7.549 12.826 14.471 1.00 93.06 128 ILE A O 1
ATOM 1053 N N . GLN A 1 129 ? 7.943 15.012 14.157 1.00 92.62 129 GLN A N 1
ATOM 1054 C CA . GLN A 1 129 ? 8.673 15.223 15.405 1.00 92.62 129 GLN A CA 1
ATOM 1055 C C . GLN A 1 129 ? 7.753 15.238 16.631 1.00 92.62 129 GLN A C 1
ATOM 1057 O O . GLN A 1 129 ? 8.179 14.823 17.705 1.00 92.62 129 GLN A O 1
ATOM 1062 N N . ASP A 1 130 ? 6.511 15.699 16.468 1.00 93.31 130 ASP A N 1
ATOM 1063 C CA . ASP A 1 130 ? 5.569 15.886 17.578 1.00 93.31 130 ASP A CA 1
ATOM 1064 C C . ASP A 1 130 ? 4.626 14.691 17.779 1.00 93.31 130 ASP A C 1
ATOM 1066 O O . ASP A 1 130 ? 3.917 14.625 18.784 1.00 93.31 130 ASP A O 1
ATOM 1070 N N . PHE A 1 131 ? 4.562 13.760 16.823 1.00 97.50 131 PHE A N 1
ATOM 1071 C CA . PHE A 1 131 ? 3.689 12.598 16.934 1.00 97.50 131 PHE A CA 1
ATOM 1072 C C . PHE A 1 131 ? 4.297 11.523 17.836 1.00 97.50 131 PHE A C 1
ATOM 1074 O O . PHE A 1 131 ? 5.353 10.963 17.546 1.00 97.50 131 PHE A O 1
ATOM 1081 N N . ASP A 1 132 ? 3.570 11.172 18.895 1.00 96.38 132 ASP A N 1
ATOM 1082 C CA . ASP A 1 132 ? 3.908 10.065 19.778 1.00 96.38 132 ASP A CA 1
ATOM 1083 C C . ASP A 1 132 ? 2.685 9.162 19.997 1.00 96.38 132 ASP A C 1
ATOM 1085 O O . ASP A 1 132 ? 1.587 9.620 20.323 1.00 96.38 132 ASP A O 1
ATOM 1089 N N . TRP A 1 133 ? 2.860 7.850 19.831 1.00 98.12 133 TRP A N 1
ATOM 1090 C CA . TRP A 1 133 ? 1.749 6.905 19.947 1.00 98.12 133 TRP A CA 1
ATOM 1091 C C . TRP A 1 133 ? 1.109 6.895 21.341 1.00 98.12 133 TRP A C 1
ATOM 1093 O O . TRP A 1 133 ? -0.106 6.748 21.459 1.00 98.12 133 TRP A O 1
ATOM 1103 N N . ASN A 1 134 ? 1.895 7.066 22.406 1.00 97.19 134 ASN A N 1
ATOM 1104 C CA . ASN A 1 134 ? 1.396 6.955 23.777 1.00 97.19 134 ASN A CA 1
ATOM 1105 C C . ASN A 1 134 ? 0.492 8.136 24.157 1.00 97.19 134 ASN A C 1
ATOM 1107 O O . ASN A 1 134 ? -0.572 7.940 24.748 1.00 97.19 134 ASN A O 1
ATOM 1111 N N . GLY A 1 135 ? 0.913 9.357 23.843 1.00 97.56 135 GLY A N 1
ATOM 1112 C CA . GLY A 1 135 ? 0.153 10.585 24.012 1.00 97.56 135 GLY A CA 1
ATOM 1113 C C . GLY A 1 135 ? -1.042 10.619 23.074 1.00 97.56 135 GLY A C 1
ATOM 1114 O O . GLY A 1 135 ? -2.145 10.930 23.522 1.00 97.56 135 GLY A O 1
ATOM 1115 N N . TYR A 1 136 ? -0.870 10.196 21.819 1.00 98.12 136 TYR A N 1
ATOM 1116 C CA . TYR A 1 136 ? -1.959 10.162 20.847 1.00 98.12 136 TYR A CA 1
ATOM 1117 C C . TYR A 1 136 ? -3.090 9.205 21.247 1.00 98.12 136 TYR A C 1
ATOM 1119 O O . TYR A 1 136 ? -4.260 9.594 21.220 1.00 98.12 136 TYR A O 1
ATOM 1127 N N . LEU A 1 137 ? -2.772 7.982 21.690 1.00 98.19 137 LEU A N 1
ATOM 1128 C CA . LEU A 1 137 ? -3.772 7.019 22.176 1.00 98.19 137 LEU A CA 1
ATOM 1129 C C . LEU A 1 137 ? -4.530 7.554 23.401 1.00 98.19 137 LEU A C 1
ATOM 1131 O O . LEU A 1 137 ? -5.755 7.465 23.459 1.00 98.19 137 LEU A O 1
ATOM 1135 N N . LYS A 1 138 ? -3.825 8.196 24.343 1.00 97.56 138 LYS A N 1
ATOM 1136 C CA . LYS A 1 138 ? -4.449 8.838 25.515 1.00 97.56 138 LYS A CA 1
ATOM 1137 C C . LYS A 1 138 ? -5.361 10.000 25.121 1.00 97.56 138 LYS A C 1
ATOM 1139 O O . LYS A 1 138 ? -6.483 10.079 25.613 1.00 97.56 138 LYS A O 1
ATOM 1144 N N . ALA A 1 139 ? -4.891 10.890 24.248 1.00 96.44 139 ALA A N 1
ATOM 1145 C CA . ALA A 1 139 ? -5.634 12.069 23.811 1.00 96.44 139 ALA A CA 1
ATOM 1146 C C . ALA A 1 139 ? -6.880 11.701 22.993 1.00 96.44 139 ALA A C 1
ATOM 1148 O O . ALA A 1 139 ? -7.913 12.353 23.119 1.00 96.44 139 ALA A O 1
ATOM 1149 N N . SER A 1 140 ? -6.794 10.641 22.186 1.00 96.06 140 SER A N 1
ATOM 1150 C CA . SER A 1 140 ? -7.908 10.137 21.375 1.00 96.06 140 SER A CA 1
ATOM 1151 C C . SER A 1 140 ? -8.840 9.172 22.113 1.00 96.06 140 SER A C 1
ATOM 1153 O O . SER A 1 140 ? -9.852 8.782 21.540 1.00 96.06 140 SER A O 1
ATOM 1155 N N . GLN A 1 141 ? -8.523 8.797 23.361 1.00 97.00 141 GLN A N 1
ATOM 1156 C CA . GLN A 1 141 ? -9.268 7.798 24.144 1.00 97.00 141 GLN A CA 1
ATOM 1157 C C . GLN A 1 141 ? -9.462 6.472 23.390 1.00 97.00 141 GLN A C 1
ATOM 1159 O O . GLN A 1 141 ? -10.501 5.823 23.502 1.00 97.00 141 GLN A O 1
ATOM 1164 N N . ALA A 1 142 ? -8.455 6.087 22.609 1.00 96.75 142 ALA A N 1
ATOM 1165 C CA . ALA A 1 142 ? -8.482 4.909 21.758 1.00 96.75 142 ALA A CA 1
ATOM 1166 C C . ALA A 1 142 ? -7.414 3.900 22.180 1.00 96.75 142 ALA A C 1
ATOM 1168 O O . ALA A 1 142 ? -6.445 4.226 22.870 1.00 96.75 142 ALA A O 1
ATOM 1169 N N . GLU A 1 143 ? -7.571 2.667 21.710 1.00 98.00 143 GLU A N 1
ATOM 1170 C CA . GLU A 1 143 ? -6.622 1.588 21.959 1.00 98.00 143 GLU A CA 1
ATOM 1171 C C . GLU A 1 143 ? -5.918 1.167 20.671 1.00 98.00 143 GLU A C 1
ATOM 1173 O O . GLU A 1 143 ? -6.486 1.190 19.578 1.00 98.00 143 GLU A O 1
ATOM 1178 N N . ALA A 1 144 ? -4.660 0.750 20.801 1.00 98.62 144 ALA A N 1
ATOM 1179 C CA . ALA A 1 144 ? -3.951 0.117 19.703 1.00 98.62 144 ALA A CA 1
ATOM 1180 C C . ALA A 1 144 ? -4.572 -1.254 19.403 1.00 98.62 144 ALA A C 1
ATOM 1182 O O . ALA A 1 144 ? -4.837 -2.036 20.320 1.00 98.62 144 ALA A O 1
ATOM 1183 N N . ALA A 1 145 ? -4.730 -1.584 18.123 1.00 98.38 145 ALA A N 1
ATOM 1184 C CA . ALA A 1 145 ? -5.081 -2.931 17.703 1.00 98.38 145 ALA A CA 1
ATOM 1185 C C . ALA A 1 145 ? -4.046 -3.933 18.262 1.00 98.38 145 ALA A C 1
ATOM 1187 O O . ALA A 1 145 ? -2.838 -3.760 18.043 1.00 98.38 145 ALA A O 1
ATOM 1188 N N . PRO A 1 146 ? -4.476 -4.985 18.982 1.00 96.94 146 PRO A N 1
ATOM 1189 C CA . PRO A 1 146 ? -3.551 -5.932 19.582 1.00 96.94 146 PRO A CA 1
ATOM 1190 C C . PRO A 1 146 ? -2.668 -6.644 18.551 1.00 96.94 146 PRO A C 1
ATOM 1192 O O . PRO A 1 146 ? -3.141 -7.093 17.508 1.00 96.94 146 PRO A O 1
ATOM 1195 N N . LYS A 1 147 ? -1.379 -6.821 18.874 1.00 95.06 147 LYS A N 1
ATOM 1196 C CA . LYS A 1 147 ? -0.370 -7.408 17.969 1.00 95.06 147 LYS A CA 1
ATOM 1197 C C . LYS A 1 147 ? -0.758 -8.790 17.434 1.00 95.06 147 LYS A C 1
ATOM 1199 O O . LYS A 1 147 ? -0.416 -9.113 16.304 1.00 95.06 147 LYS A O 1
ATOM 1204 N N . GLN A 1 148 ? -1.498 -9.583 18.208 1.00 93.06 148 GLN A N 1
ATOM 1205 C CA . GLN A 1 148 ? -1.959 -10.913 17.799 1.00 93.06 148 GLN A CA 1
ATOM 1206 C C . GLN A 1 148 ? -2.989 -10.910 16.657 1.00 93.06 148 GLN A C 1
ATOM 1208 O O . GLN A 1 148 ? -3.230 -11.962 16.070 1.00 93.06 148 GLN A O 1
ATOM 1213 N N . LEU A 1 149 ? -3.610 -9.765 16.348 1.00 94.56 149 LEU A N 1
ATOM 1214 C CA . LEU A 1 149 ? -4.560 -9.655 15.237 1.00 94.56 149 LEU A CA 1
ATOM 1215 C C . LEU A 1 149 ? -3.864 -9.615 13.871 1.00 94.56 149 LEU A C 1
ATOM 1217 O O . LEU A 1 149 ? -4.477 -9.936 12.857 1.00 94.56 149 LEU A O 1
ATOM 1221 N N . PHE A 1 150 ? -2.582 -9.255 13.843 1.00 92.50 150 PHE A N 1
ATOM 1222 C CA . PHE A 1 150 ? -1.792 -9.148 12.625 1.00 92.50 150 PHE A CA 1
ATOM 1223 C C . PHE A 1 150 ? -1.221 -10.524 12.285 1.00 92.50 150 PHE A C 1
ATOM 1225 O O . PHE A 1 150 ? -0.194 -10.950 12.810 1.00 92.50 150 PHE A O 1
ATOM 1232 N N . SER A 1 151 ? -1.942 -11.256 11.435 1.00 79.75 151 SER A N 1
ATOM 1233 C CA . SER A 1 151 ? -1.643 -12.656 11.117 1.00 79.75 151 SER A CA 1
ATOM 1234 C C . SER A 1 151 ? -0.589 -12.847 10.028 1.00 79.75 151 SER A C 1
ATOM 1236 O O . SER A 1 151 ? -0.233 -13.990 9.728 1.00 79.75 151 SER A O 1
ATOM 1238 N N . TRP A 1 152 ? -0.126 -11.771 9.384 1.00 75.50 152 TRP A N 1
ATOM 1239 C CA . TRP A 1 152 ? 0.945 -11.881 8.402 1.00 75.50 152 TRP A CA 1
ATOM 1240 C C . TRP A 1 152 ? 2.219 -12.331 9.132 1.00 75.50 152 TRP A C 1
ATOM 1242 O O . TRP A 1 152 ? 2.627 -11.772 10.148 1.00 75.50 152 TRP A O 1
ATOM 1252 N N . LYS A 1 153 ? 2.810 -13.431 8.665 1.00 67.75 153 LYS A N 1
ATOM 1253 C CA . LYS A 1 153 ? 4.035 -13.967 9.256 1.00 67.75 153 LYS A CA 1
ATOM 1254 C C . LYS A 1 153 ? 5.204 -13.232 8.622 1.00 67.75 153 LYS A C 1
ATOM 1256 O O . LYS A 1 153 ? 5.403 -13.380 7.419 1.00 67.75 153 LYS A O 1
ATOM 1261 N N . SER A 1 154 ? 5.971 -12.495 9.426 1.00 68.31 154 SER A N 1
ATOM 1262 C CA . SER A 1 154 ? 7.289 -12.008 9.010 1.00 68.31 154 SER A CA 1
ATOM 1263 C C . SER A 1 154 ? 8.083 -13.198 8.477 1.00 68.31 154 SER A C 1
ATOM 1265 O O . SER A 1 154 ? 8.228 -14.219 9.161 1.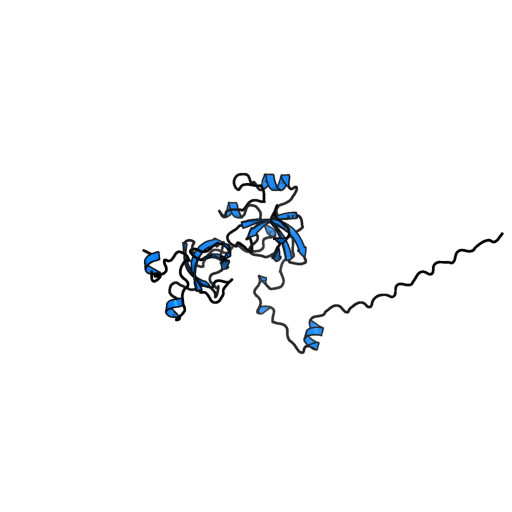00 68.31 154 SER A O 1
ATOM 1267 N N . GLN A 1 155 ? 8.498 -13.108 7.217 1.00 71.12 155 GLN A N 1
ATOM 1268 C CA . GLN A 1 155 ? 9.288 -14.137 6.561 1.00 71.12 155 GLN A CA 1
ATOM 1269 C C . GLN A 1 155 ? 10.685 -13.590 6.299 1.00 71.12 155 GLN A C 1
ATOM 1271 O O . GLN A 1 155 ? 10.813 -12.470 5.802 1.00 71.12 155 GLN A O 1
ATOM 1276 N N . PRO A 1 156 ? 11.740 -14.369 6.593 1.00 71.50 156 PRO A N 1
ATOM 1277 C CA . PRO A 1 156 ? 13.091 -13.938 6.289 1.00 71.50 156 PRO A CA 1
ATOM 1278 C C . PRO A 1 156 ? 13.220 -13.671 4.789 1.00 71.50 156 PRO A C 1
ATOM 1280 O O . PRO A 1 156 ? 12.779 -14.470 3.955 1.00 71.50 156 PRO A O 1
ATOM 1283 N N . ASN A 1 157 ? 13.839 -12.541 4.451 1.00 70.56 157 ASN A N 1
ATOM 1284 C CA . ASN A 1 157 ? 14.125 -12.209 3.067 1.00 70.56 157 ASN A CA 1
ATOM 1285 C C . ASN A 1 157 ? 15.207 -13.148 2.511 1.00 70.56 157 ASN A C 1
ATOM 1287 O O . ASN A 1 157 ? 16.402 -12.876 2.621 1.00 70.56 157 ASN A O 1
ATOM 1291 N N . ASN A 1 158 ? 14.782 -14.231 1.867 1.00 77.06 158 ASN A N 1
ATOM 1292 C CA . ASN A 1 158 ? 15.670 -15.161 1.164 1.00 77.06 158 ASN A CA 1
ATOM 1293 C C . ASN A 1 158 ? 15.731 -14.889 -0.347 1.00 77.06 158 ASN A C 1
ATOM 1295 O O . ASN A 1 158 ? 16.268 -15.697 -1.099 1.00 77.06 158 ASN A O 1
ATOM 1299 N N . SER A 1 159 ? 15.158 -13.775 -0.810 1.00 78.75 159 SER A N 1
ATOM 1300 C CA . SER A 1 159 ? 15.015 -13.492 -2.242 1.00 78.75 159 SER A CA 1
ATOM 1301 C C . SER A 1 159 ? 16.295 -12.959 -2.894 1.00 78.75 159 SER A C 1
ATOM 1303 O O . SER A 1 159 ? 16.420 -12.967 -4.114 1.00 78.75 159 SER A O 1
ATOM 1305 N N . GLY A 1 160 ? 17.248 -12.473 -2.091 1.00 87.88 160 GLY A N 1
ATOM 1306 C CA . GLY A 1 160 ? 18.455 -11.804 -2.578 1.00 87.88 160 GLY A CA 1
ATOM 1307 C C . GLY A 1 160 ? 18.228 -10.362 -3.049 1.00 87.88 160 GLY A C 1
ATOM 1308 O O . GLY A 1 160 ? 19.214 -9.649 -3.241 1.00 87.88 160 GLY A O 1
ATOM 1309 N N . PHE A 1 161 ? 16.974 -9.906 -3.165 1.00 92.69 161 PHE A N 1
ATOM 1310 C CA . PHE A 1 161 ? 16.639 -8.521 -3.483 1.00 92.69 161 PHE A CA 1
ATOM 1311 C C . PHE A 1 161 ? 16.987 -7.584 -2.324 1.00 92.69 161 PHE A C 1
ATOM 1313 O O . PHE A 1 161 ? 16.691 -7.862 -1.158 1.00 92.69 161 PHE A O 1
ATOM 1320 N N . LYS A 1 162 ? 17.625 -6.460 -2.660 1.00 94.19 162 LYS A N 1
ATOM 1321 C CA . LYS A 1 162 ? 18.097 -5.445 -1.713 1.00 94.19 162 LYS A CA 1
ATOM 1322 C C . LYS A 1 162 ? 17.736 -4.052 -2.209 1.00 94.19 162 LYS A C 1
ATOM 1324 O O . LYS A 1 162 ? 17.714 -3.805 -3.415 1.00 94.19 162 LYS A O 1
ATOM 1329 N N . ARG A 1 163 ? 17.539 -3.131 -1.265 1.00 95.25 163 ARG A N 1
ATOM 1330 C CA . ARG A 1 163 ? 17.380 -1.704 -1.552 1.00 95.25 163 ARG A CA 1
ATOM 1331 C C . ARG A 1 163 ? 18.528 -1.195 -2.433 1.00 95.25 163 ARG A C 1
ATOM 1333 O O . ARG A 1 163 ? 19.687 -1.542 -2.208 1.00 95.25 163 ARG A O 1
ATOM 1340 N N . GLY A 1 164 ? 18.192 -0.394 -3.438 1.00 96.62 164 GLY A N 1
ATOM 1341 C CA . GLY A 1 164 ? 19.116 0.160 -4.428 1.00 96.62 164 GLY A CA 1
ATOM 1342 C C . GLY A 1 164 ? 19.360 -0.728 -5.653 1.00 96.62 164 GLY A C 1
ATOM 1343 O O . GLY A 1 164 ? 19.908 -0.240 -6.639 1.00 96.62 164 GLY A O 1
ATOM 1344 N N . MET A 1 165 ? 18.942 -2.001 -5.641 1.00 97.06 165 MET A N 1
ATOM 1345 C CA . MET A 1 165 ? 18.996 -2.833 -6.847 1.00 97.06 165 MET A CA 1
ATOM 1346 C C . MET A 1 165 ? 18.060 -2.283 -7.923 1.00 97.06 165 MET A C 1
ATOM 1348 O O . MET A 1 165 ? 16.949 -1.84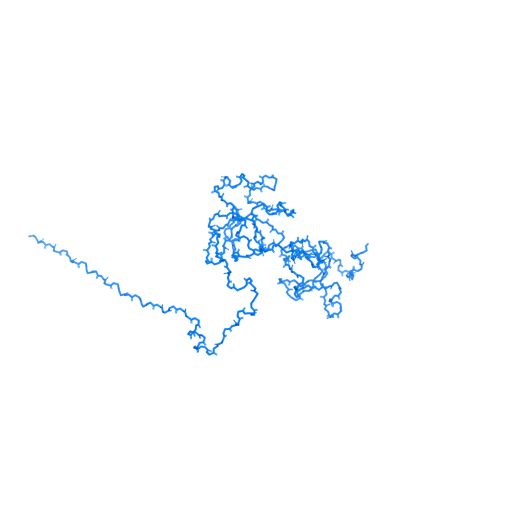5 -7.623 1.00 97.06 165 MET A O 1
ATOM 1352 N N . LYS A 1 166 ? 18.510 -2.338 -9.178 1.00 98.00 166 LYS A N 1
ATOM 1353 C CA . LYS A 1 166 ? 17.740 -1.898 -10.343 1.00 98.00 166 LYS A CA 1
ATOM 1354 C C . LYS A 1 166 ? 17.256 -3.078 -11.169 1.00 98.00 166 LYS A C 1
ATOM 1356 O O . LYS A 1 166 ? 17.919 -4.114 -11.231 1.00 98.00 166 LYS A O 1
ATOM 1361 N N . LEU A 1 167 ? 16.106 -2.897 -11.799 1.00 98.06 167 LEU A N 1
ATOM 1362 C CA . LEU A 1 167 ? 15.422 -3.909 -12.590 1.00 98.06 167 LEU A CA 1
ATOM 1363 C C . LEU A 1 167 ? 14.535 -3.259 -13.658 1.00 98.06 167 LEU A C 1
ATOM 1365 O O . LEU A 1 167 ? 14.408 -2.036 -13.728 1.00 98.06 167 LEU A O 1
ATOM 1369 N N . GLU A 1 168 ? 13.910 -4.096 -14.475 1.00 98.44 168 GLU A N 1
ATOM 1370 C CA . GLU A 1 168 ? 12.858 -3.697 -15.404 1.00 98.44 168 GLU A CA 1
ATOM 1371 C C . GLU A 1 168 ? 11.510 -4.148 -14.829 1.00 98.44 168 GLU A C 1
ATOM 1373 O O . GLU A 1 168 ? 11.368 -5.297 -14.405 1.00 98.44 168 GLU A O 1
ATOM 1378 N N . ALA A 1 169 ? 10.525 -3.252 -14.765 1.00 98.44 169 ALA A N 1
ATOM 1379 C CA . ALA A 1 169 ? 9.240 -3.538 -14.132 1.00 98.44 169 ALA A CA 1
ATOM 1380 C C . ALA A 1 169 ? 8.058 -3.039 -14.967 1.00 98.44 169 ALA A C 1
ATOM 1382 O O . ALA A 1 169 ? 8.125 -1.977 -15.582 1.00 98.44 169 ALA A O 1
ATOM 1383 N N . VAL A 1 170 ? 6.960 -3.794 -14.970 1.00 98.12 170 VAL A N 1
ATOM 1384 C CA . VAL A 1 170 ? 5.699 -3.380 -15.601 1.00 98.12 170 VAL A CA 1
ATOM 1385 C C . VAL A 1 170 ? 5.031 -2.302 -14.750 1.00 98.12 170 VAL A C 1
ATOM 1387 O O . VAL A 1 170 ? 4.843 -2.506 -13.546 1.00 98.12 170 VAL A O 1
ATOM 1390 N N . ASP A 1 171 ? 4.621 -1.196 -15.371 1.00 96.81 171 ASP A N 1
ATOM 1391 C CA . ASP A 1 171 ? 3.757 -0.195 -14.735 1.00 96.81 171 ASP A CA 1
ATOM 1392 C C . ASP A 1 171 ? 2.334 -0.761 -14.588 1.00 96.81 171 ASP A C 1
ATOM 1394 O O . ASP A 1 171 ? 1.641 -1.039 -15.565 1.00 96.81 171 ASP A O 1
ATOM 1398 N N . LYS A 1 172 ? 1.860 -0.935 -13.350 1.00 95.44 172 LYS A N 1
ATOM 1399 C CA . LYS A 1 172 ? 0.515 -1.476 -13.091 1.00 95.44 172 LYS A CA 1
ATOM 1400 C C . LYS A 1 172 ? -0.613 -0.517 -13.484 1.00 95.44 172 LYS A C 1
ATOM 1402 O O . LYS A 1 172 ? -1.732 -0.980 -13.704 1.00 95.44 172 LYS A O 1
ATOM 1407 N N . LYS A 1 173 ? -0.350 0.789 -13.577 1.00 93.69 173 LYS A N 1
ATOM 1408 C CA . LYS A 1 173 ? -1.312 1.787 -14.071 1.00 93.69 173 LYS A CA 1
ATOM 1409 C C . LYS A 1 173 ? -1.316 1.857 -15.597 1.00 93.69 173 LYS A C 1
ATOM 1411 O O . LYS A 1 173 ? -2.356 2.155 -16.181 1.00 93.69 173 LYS A O 1
ATOM 1416 N N . ASN A 1 174 ? -0.199 1.518 -16.238 1.00 94.06 174 ASN A N 1
ATOM 1417 C CA . ASN A 1 174 ? -0.092 1.370 -17.685 1.00 94.06 174 ASN A CA 1
ATOM 1418 C C . ASN A 1 174 ? 0.632 0.069 -18.065 1.00 94.06 174 ASN A C 1
ATOM 1420 O O . ASN A 1 174 ? 1.808 0.068 -18.418 1.00 94.06 174 ASN A O 1
ATOM 1424 N N . SER A 1 175 ? -0.113 -1.042 -18.055 1.00 93.69 175 SER A N 1
ATOM 1425 C CA . SER A 1 175 ? 0.436 -2.399 -18.249 1.00 93.69 175 SER A CA 1
ATOM 1426 C C . SER A 1 175 ? 1.127 -2.666 -19.595 1.00 93.69 175 SER A C 1
ATOM 1428 O O . SER A 1 175 ? 1.718 -3.729 -19.776 1.00 93.69 175 SER A O 1
ATOM 1430 N N . SER A 1 176 ? 1.059 -1.723 -20.542 1.00 94.31 176 SER A N 1
ATOM 1431 C CA . SER A 1 176 ? 1.814 -1.784 -21.797 1.00 94.31 176 SER A CA 1
ATOM 1432 C C . SER A 1 176 ? 3.279 -1.363 -21.655 1.00 94.31 176 SER A C 1
ATOM 1434 O O . SER A 1 176 ? 4.079 -1.668 -22.541 1.00 94.31 176 SER A O 1
ATOM 1436 N N . LEU A 1 177 ? 3.633 -0.680 -20.563 1.00 95.50 177 LEU A N 1
ATOM 1437 C CA . LEU A 1 177 ? 4.971 -0.158 -20.323 1.00 95.50 177 LEU A CA 1
ATOM 1438 C C . LEU A 1 177 ? 5.778 -1.105 -19.441 1.00 95.50 177 LEU A C 1
ATOM 1440 O O . LEU A 1 177 ? 5.316 -1.551 -18.389 1.00 95.50 177 LEU A O 1
ATOM 1444 N N . VAL A 1 178 ? 7.018 -1.345 -19.858 1.00 97.56 178 VAL A N 1
ATOM 1445 C CA . VAL A 1 178 ? 8.074 -1.889 -19.008 1.00 97.56 178 VAL A CA 1
ATOM 1446 C C . VAL A 1 178 ? 9.096 -0.782 -18.828 1.00 97.56 178 VAL A C 1
ATOM 1448 O O . VAL A 1 178 ? 9.607 -0.246 -19.811 1.00 97.56 178 VAL A O 1
ATOM 1451 N N . CYS A 1 179 ? 9.379 -0.430 -17.585 1.00 97.56 179 CYS A N 1
ATOM 1452 C CA . CYS A 1 179 ? 10.138 0.757 -17.234 1.00 97.56 179 CYS A CA 1
ATOM 1453 C C . CYS A 1 179 ? 11.378 0.402 -16.416 1.00 97.56 179 CYS A C 1
ATOM 1455 O O . CYS A 1 179 ? 11.442 -0.636 -15.754 1.00 97.56 179 CYS A O 1
ATOM 1457 N N . VAL A 1 180 ? 12.344 1.314 -16.429 1.00 97.81 180 VAL A N 1
ATOM 1458 C CA . VAL A 1 180 ? 13.482 1.305 -15.507 1.00 97.81 180 VAL A CA 1
ATOM 1459 C C . VAL A 1 180 ? 12.983 1.564 -14.091 1.00 97.81 180 VAL A C 1
ATOM 1461 O O . VAL A 1 180 ? 12.303 2.560 -13.838 1.00 97.81 180 VAL A O 1
ATOM 1464 N N . ALA A 1 181 ? 13.323 0.661 -13.177 1.00 98.25 181 ALA A N 1
ATOM 1465 C CA . ALA A 1 181 ? 12.859 0.712 -11.803 1.00 98.25 181 ALA A CA 1
ATOM 1466 C C . ALA A 1 181 ? 13.969 0.383 -10.800 1.00 98.25 181 ALA A C 1
ATOM 1468 O O . ALA A 1 181 ? 14.966 -0.278 -11.118 1.00 98.25 181 ALA A O 1
ATOM 1469 N N . THR A 1 182 ? 13.756 0.816 -9.563 1.00 98.25 182 THR A N 1
ATOM 1470 C CA . THR A 1 182 ? 14.641 0.612 -8.419 1.00 98.25 182 THR A CA 1
ATOM 1471 C C . THR A 1 182 ? 13.863 0.013 -7.255 1.00 98.25 182 THR A C 1
ATOM 1473 O O . THR A 1 182 ? 12.721 0.385 -6.995 1.00 98.25 182 THR A O 1
ATOM 1476 N N . ILE A 1 183 ? 14.501 -0.889 -6.513 1.00 98.06 183 ILE A N 1
ATOM 1477 C CA . ILE A 1 183 ? 13.996 -1.343 -5.219 1.00 98.06 183 ILE A CA 1
ATOM 1478 C C . ILE A 1 183 ? 14.283 -0.264 -4.179 1.00 98.06 183 ILE A C 1
ATOM 1480 O O . ILE A 1 183 ? 15.438 -0.066 -3.791 1.00 98.06 183 ILE A O 1
ATOM 1484 N N . THR A 1 184 ? 13.255 0.446 -3.729 1.00 97.31 184 THR A N 1
ATOM 1485 C CA . THR A 1 184 ? 13.393 1.555 -2.770 1.00 97.31 184 THR A CA 1
ATOM 1486 C C . THR A 1 184 ? 13.208 1.126 -1.327 1.00 97.31 184 THR A C 1
ATOM 1488 O O . THR A 1 184 ? 13.760 1.786 -0.445 1.00 97.31 184 THR A O 1
ATOM 1491 N N . ASP A 1 185 ? 12.535 -0.000 -1.093 1.00 96.31 185 ASP A N 1
ATOM 1492 C CA . ASP A 1 185 ? 12.290 -0.531 0.244 1.00 96.31 185 ASP A CA 1
ATOM 1493 C C . ASP A 1 185 ? 12.169 -2.062 0.267 1.00 96.31 185 ASP A C 1
ATOM 1495 O O . ASP A 1 185 ? 11.916 -2.693 -0.763 1.00 96.31 185 ASP A O 1
ATOM 1499 N N . VAL A 1 186 ? 12.377 -2.669 1.436 1.00 93.44 186 VAL A N 1
ATOM 1500 C CA . VAL A 1 186 ? 12.323 -4.120 1.651 1.00 93.44 186 VAL A CA 1
ATOM 1501 C C . VAL A 1 186 ? 11.632 -4.419 2.978 1.00 93.44 186 VAL A C 1
ATOM 1503 O O . VAL A 1 186 ? 12.125 -4.060 4.044 1.00 93.44 186 VAL A O 1
ATOM 1506 N N . MET A 1 187 ? 10.540 -5.174 2.905 1.00 90.94 187 MET A N 1
ATOM 1507 C CA . MET A 1 187 ? 9.731 -5.600 4.040 1.00 90.94 187 MET A CA 1
ATOM 1508 C C . MET A 1 187 ? 9.482 -7.105 3.929 1.00 90.94 187 MET A C 1
ATOM 1510 O O . MET A 1 187 ? 8.710 -7.565 3.086 1.00 90.94 187 MET A O 1
ATOM 1514 N N . ASP A 1 188 ? 10.145 -7.874 4.794 1.00 86.94 188 ASP A N 1
ATOM 1515 C CA . ASP A 1 188 ? 10.120 -9.340 4.773 1.00 86.94 188 ASP A CA 1
ATOM 1516 C C . ASP A 1 188 ? 10.499 -9.905 3.390 1.00 86.94 188 ASP A C 1
ATOM 1518 O O . ASP A 1 188 ? 11.564 -9.604 2.855 1.00 86.94 188 ASP A O 1
ATOM 1522 N N . ASN A 1 189 ? 9.640 -10.727 2.786 1.00 89.12 189 ASN A N 1
ATOM 1523 C CA . ASN A 1 189 ? 9.828 -11.283 1.446 1.00 89.12 189 ASN A CA 1
ATOM 1524 C C . ASN A 1 189 ? 9.312 -10.366 0.322 1.00 89.12 189 ASN A C 1
ATOM 1526 O O . ASN A 1 189 ? 9.345 -10.766 -0.846 1.00 89.12 189 ASN A O 1
ATOM 1530 N N . ARG A 1 190 ? 8.827 -9.169 0.669 1.00 93.69 190 ARG A N 1
ATOM 1531 C CA . ARG A 1 190 ? 8.341 -8.164 -0.271 1.00 93.69 190 ARG A CA 1
ATOM 1532 C C . ARG A 1 190 ? 9.308 -6.999 -0.373 1.00 93.69 190 ARG A C 1
ATOM 1534 O O . ARG A 1 190 ? 10.086 -6.705 0.531 1.00 93.69 190 ARG A O 1
ATOM 1541 N N . PHE A 1 191 ? 9.233 -6.310 -1.491 1.00 95.75 191 PHE A N 1
ATOM 1542 C CA . PHE A 1 191 ? 10.050 -5.147 -1.771 1.00 95.75 191 PHE A CA 1
ATOM 1543 C C . PHE A 1 191 ? 9.262 -4.140 -2.606 1.00 95.75 191 PHE A C 1
ATOM 1545 O O . PHE A 1 191 ? 8.385 -4.513 -3.393 1.00 95.75 191 PHE A O 1
ATOM 1552 N N . LEU A 1 192 ? 9.546 -2.863 -2.375 1.00 97.94 192 LEU A N 1
ATOM 1553 C CA . LEU A 1 192 ? 8.872 -1.748 -3.022 1.00 97.94 192 LEU A CA 1
ATOM 1554 C C . LEU A 1 192 ? 9.570 -1.436 -4.342 1.00 97.94 192 LEU A C 1
ATOM 1556 O O . LEU A 1 192 ? 10.774 -1.174 -4.371 1.00 97.94 192 LEU A O 1
ATOM 1560 N N . ILE A 1 193 ? 8.806 -1.490 -5.427 1.00 98.44 193 ILE A N 1
ATOM 1561 C CA . ILE A 1 193 ? 9.250 -1.114 -6.766 1.00 98.44 193 ILE A CA 1
ATOM 1562 C C . ILE A 1 193 ? 8.927 0.350 -6.988 1.00 98.44 193 ILE A C 1
ATOM 1564 O O . ILE A 1 193 ? 7.758 0.716 -6.927 1.00 98.44 193 ILE A O 1
ATOM 1568 N N . HIS A 1 194 ? 9.951 1.136 -7.298 1.00 98.38 194 HIS A N 1
ATOM 1569 C CA . HIS A 1 194 ? 9.845 2.539 -7.670 1.00 98.38 194 HIS A CA 1
ATOM 1570 C C . HIS A 1 194 ? 10.300 2.759 -9.107 1.00 98.38 194 HIS A C 1
ATOM 1572 O O . HIS A 1 194 ? 11.297 2.176 -9.535 1.00 98.38 194 HIS A O 1
ATOM 1578 N N . PHE A 1 195 ? 9.603 3.620 -9.842 1.00 97.62 195 PHE A N 1
ATOM 1579 C CA . PHE A 1 195 ? 9.946 3.960 -11.222 1.00 97.62 195 PHE A CA 1
ATOM 1580 C C . PHE A 1 195 ? 10.838 5.200 -11.277 1.00 97.62 195 PHE A C 1
ATOM 1582 O O . PHE A 1 195 ? 10.429 6.289 -10.885 1.00 97.62 195 PHE A O 1
ATOM 1589 N N . ASP A 1 196 ? 12.054 5.049 -11.802 1.00 96.06 196 ASP A N 1
ATOM 1590 C CA . ASP A 1 196 ? 13.078 6.095 -11.751 1.00 96.06 196 ASP A CA 1
ATOM 1591 C C . ASP A 1 196 ? 12.612 7.398 -12.445 1.00 96.06 196 ASP A C 1
ATOM 1593 O O . ASP A 1 196 ? 12.255 7.411 -13.627 1.00 96.06 196 ASP A O 1
ATOM 1597 N N . GLY A 1 197 ? 12.650 8.521 -11.720 1.00 93.62 197 GLY A N 1
ATOM 1598 C CA . GLY A 1 197 ? 12.224 9.839 -12.220 1.00 93.62 197 GLY A CA 1
ATOM 1599 C C . GLY A 1 197 ? 10.705 10.062 -12.217 1.00 93.62 197 GLY A C 1
ATOM 1600 O O . GLY A 1 197 ? 10.231 11.074 -12.737 1.00 93.62 197 GLY A O 1
ATOM 1601 N N . TRP A 1 198 ? 9.931 9.137 -11.650 1.00 95.06 198 TRP A N 1
ATOM 1602 C CA . TRP A 1 198 ? 8.483 9.258 -11.496 1.00 95.06 198 TRP A CA 1
ATOM 1603 C C . TRP A 1 198 ? 8.087 9.458 -10.032 1.00 95.06 198 TRP A C 1
ATOM 1605 O O . TRP A 1 198 ? 8.876 9.257 -9.117 1.00 95.06 198 TRP A O 1
ATOM 1615 N N . GLU A 1 199 ? 6.857 9.916 -9.817 1.00 93.69 199 GLU A N 1
ATOM 1616 C CA . GLU A 1 199 ? 6.285 10.084 -8.479 1.00 93.69 199 GLU A CA 1
ATOM 1617 C C . GLU A 1 199 ? 5.983 8.722 -7.832 1.00 93.69 199 GLU A C 1
ATOM 1619 O O . GLU A 1 199 ? 5.698 7.740 -8.518 1.00 93.69 199 GLU A O 1
ATOM 1624 N N . ASP A 1 200 ? 5.980 8.664 -6.504 1.00 93.56 200 ASP A N 1
ATOM 1625 C CA . ASP A 1 200 ? 5.795 7.421 -5.740 1.00 93.56 200 ASP A CA 1
ATOM 1626 C C . ASP A 1 200 ? 4.383 6.814 -5.835 1.00 93.56 200 ASP A C 1
ATOM 1628 O O . ASP A 1 200 ? 4.159 5.656 -5.491 1.00 93.56 200 ASP A O 1
ATOM 1632 N N . VAL A 1 201 ? 3.420 7.555 -6.388 1.00 95.44 201 VAL A N 1
ATOM 1633 C CA . VAL A 1 201 ? 2.074 7.051 -6.697 1.00 95.44 201 VAL A CA 1
ATOM 1634 C C . VAL A 1 201 ? 2.090 5.846 -7.639 1.00 95.44 201 VAL A C 1
ATOM 1636 O O . VAL A 1 201 ? 1.083 5.138 -7.722 1.00 95.44 201 VAL A O 1
ATOM 1639 N N . TYR A 1 202 ? 3.154 5.657 -8.425 1.00 96.38 202 TYR A N 1
ATOM 1640 C CA . TYR A 1 202 ? 3.310 4.516 -9.335 1.00 96.38 202 TYR A CA 1
ATOM 1641 C C . TYR A 1 202 ? 3.940 3.301 -8.654 1.00 96.38 202 TYR A C 1
ATOM 1643 O O . TYR A 1 202 ? 3.912 2.210 -9.230 1.00 96.38 202 TYR A O 1
ATOM 1651 N N . ASP A 1 203 ? 4.480 3.473 -7.449 1.00 97.94 203 ASP A N 1
ATOM 1652 C CA . ASP A 1 203 ? 5.175 2.416 -6.740 1.00 97.94 203 ASP A CA 1
ATOM 1653 C C . ASP A 1 203 ? 4.227 1.259 -6.413 1.00 97.94 203 ASP A C 1
ATOM 1655 O O . ASP A 1 203 ? 3.007 1.415 -6.298 1.00 97.94 203 ASP A O 1
ATOM 1659 N N . TYR A 1 204 ? 4.781 0.062 -6.245 1.00 98.12 204 TYR A N 1
ATOM 1660 C CA . TYR A 1 204 ? 4.018 -1.062 -5.714 1.00 98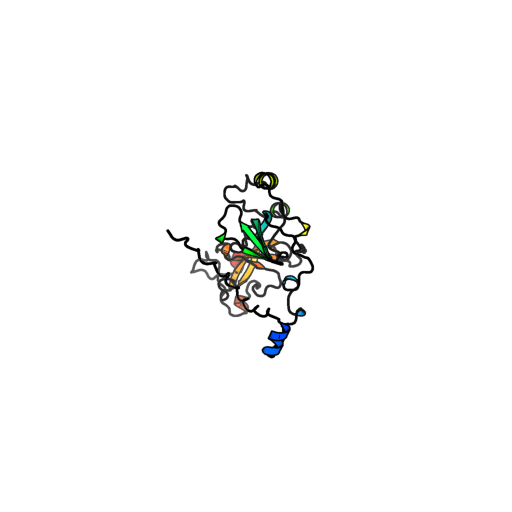.12 204 TYR A CA 1
ATOM 1661 C C . TYR A 1 204 ? 4.899 -2.082 -5.005 1.00 98.12 204 TYR A C 1
ATOM 1663 O O . TYR A 1 204 ? 6.024 -2.363 -5.412 1.00 98.12 204 TYR A O 1
ATOM 1671 N N . TRP A 1 205 ? 4.333 -2.713 -3.978 1.00 97.12 205 TRP A N 1
ATOM 1672 C CA . TRP A 1 205 ? 4.942 -3.865 -3.325 1.00 97.12 205 TRP A CA 1
ATOM 1673 C C . TRP A 1 205 ? 4.837 -5.115 -4.206 1.00 97.12 205 TRP A C 1
ATOM 1675 O O . TRP A 1 205 ? 3.786 -5.407 -4.795 1.00 97.12 205 TRP A O 1
ATOM 1685 N N . ALA A 1 206 ? 5.931 -5.865 -4.287 1.00 95.62 206 ALA A N 1
ATOM 1686 C CA . ALA A 1 206 ? 6.030 -7.126 -5.010 1.00 95.62 206 ALA A CA 1
ATOM 1687 C C . ALA A 1 206 ? 6.882 -8.138 -4.236 1.00 95.62 206 ALA A C 1
ATOM 1689 O O . ALA A 1 206 ? 7.596 -7.774 -3.309 1.00 95.62 206 ALA A O 1
ATOM 1690 N N . ASP A 1 207 ? 6.801 -9.406 -4.628 1.00 93.19 207 ASP A N 1
ATOM 1691 C CA . ASP A 1 207 ? 7.694 -10.469 -4.169 1.00 93.19 207 ASP A CA 1
ATOM 1692 C C . ASP A 1 207 ? 8.473 -11.062 -5.357 1.00 93.19 207 ASP A C 1
ATOM 1694 O O . ASP A 1 207 ? 8.194 -10.757 -6.522 1.00 93.19 207 ASP A O 1
ATOM 1698 N N . GLY A 1 208 ? 9.454 -11.922 -5.070 1.00 91.50 208 GLY A N 1
ATOM 1699 C CA . GLY A 1 208 ? 10.346 -12.496 -6.085 1.00 91.50 208 GLY A CA 1
ATOM 1700 C C . GLY A 1 208 ? 9.668 -13.388 -7.134 1.00 91.50 208 GLY A C 1
ATOM 1701 O O . GLY A 1 208 ? 10.293 -13.703 -8.142 1.00 91.50 208 GLY A O 1
ATOM 1702 N N . SER A 1 209 ? 8.409 -13.786 -6.929 1.00 91.44 209 SER A N 1
ATOM 1703 C CA . SER A 1 209 ? 7.604 -14.542 -7.900 1.00 91.44 209 SER A CA 1
ATOM 1704 C C . SER A 1 209 ? 6.736 -13.657 -8.801 1.00 91.44 209 SER A C 1
ATOM 1706 O O . SER A 1 209 ? 6.010 -14.173 -9.654 1.00 91.44 209 SER A O 1
ATOM 1708 N N . SER A 1 210 ? 6.779 -12.332 -8.620 1.00 95.50 210 SER A N 1
ATOM 1709 C CA . SER A 1 210 ? 5.953 -11.398 -9.384 1.00 95.50 210 SER A CA 1
ATOM 1710 C C . SER A 1 210 ? 6.230 -11.506 -10.892 1.00 95.50 210 SER A C 1
ATOM 1712 O O . SER A 1 210 ? 7.370 -11.322 -11.319 1.00 95.50 210 SER A O 1
ATOM 1714 N N . PRO A 1 211 ? 5.195 -11.711 -11.730 1.00 95.75 211 PRO A N 1
ATOM 1715 C CA . PRO A 1 211 ? 5.358 -11.801 -13.183 1.00 95.75 211 PRO A CA 1
ATOM 1716 C C . PRO A 1 211 ? 5.635 -10.440 -13.839 1.00 95.75 211 PRO A C 1
ATOM 1718 O O . PRO A 1 211 ? 5.865 -10.372 -15.041 1.00 95.75 211 PRO A O 1
ATOM 1721 N N . HIS A 1 212 ? 5.566 -9.357 -13.062 1.00 97.56 212 HIS A N 1
ATOM 1722 C CA . HIS A 1 212 ? 5.740 -7.981 -13.521 1.00 97.56 212 HIS A CA 1
ATOM 1723 C C . HIS A 1 212 ? 7.181 -7.487 -13.414 1.00 97.56 212 HIS A C 1
ATOM 1725 O O . HIS A 1 212 ? 7.435 -6.321 -13.702 1.00 97.56 212 HIS A O 1
ATOM 1731 N N . LEU A 1 213 ? 8.095 -8.337 -12.946 1.00 97.31 213 LEU A N 1
ATOM 1732 C CA . LEU A 1 213 ? 9.479 -7.977 -12.683 1.00 97.31 213 LEU A CA 1
ATOM 1733 C C . LEU A 1 213 ? 10.407 -8.782 -13.575 1.00 97.31 213 LEU A C 1
ATOM 1735 O O . LEU A 1 213 ? 10.247 -9.995 -13.739 1.00 97.31 213 LEU A O 1
ATOM 1739 N N . HIS A 1 214 ? 11.406 -8.101 -14.113 1.00 97.62 214 HIS A N 1
ATOM 1740 C CA . HIS A 1 214 ? 12.346 -8.672 -15.054 1.00 97.62 214 HIS A CA 1
ATOM 1741 C C . HIS A 1 214 ? 13.775 -8.211 -14.747 1.00 97.62 214 HIS A C 1
ATOM 1743 O O . HIS A 1 214 ? 13.983 -7.096 -14.258 1.00 97.62 214 HIS A O 1
ATOM 1749 N N . PRO A 1 215 ? 14.787 -9.055 -15.016 1.00 97.12 215 PRO A N 1
ATOM 1750 C CA . PRO A 1 215 ? 16.174 -8.642 -14.876 1.00 97.12 215 PRO A CA 1
ATOM 1751 C C . PRO A 1 215 ? 16.522 -7.539 -15.882 1.00 97.12 215 PRO A C 1
ATOM 1753 O O . PRO A 1 215 ? 15.892 -7.388 -16.928 1.00 97.12 215 PRO A O 1
ATOM 1756 N N . VAL A 1 216 ? 17.579 -6.794 -15.571 1.00 96.81 216 VAL A N 1
ATOM 1757 C CA . VAL A 1 216 ? 18.180 -5.813 -16.479 1.00 96.81 216 VAL A CA 1
ATOM 1758 C C . VAL A 1 216 ? 18.475 -6.447 -17.848 1.00 96.81 216 VAL A C 1
ATOM 1760 O O . VAL A 1 216 ? 19.076 -7.519 -17.912 1.00 96.81 216 VAL A O 1
ATOM 1763 N N . ASN A 1 217 ? 18.109 -5.741 -18.923 1.00 95.75 217 ASN A N 1
ATOM 1764 C CA . ASN A 1 217 ? 18.171 -6.136 -20.338 1.00 95.75 217 ASN A CA 1
ATOM 1765 C C . ASN A 1 217 ? 17.070 -7.089 -20.828 1.00 95.75 217 ASN A C 1
ATOM 1767 O O . ASN A 1 217 ? 17.074 -7.430 -22.012 1.00 95.75 217 ASN A O 1
ATOM 1771 N N . TRP A 1 218 ? 16.094 -7.471 -20.004 1.00 97.56 218 TRP A N 1
ATOM 1772 C CA . TRP A 1 218 ? 15.018 -8.357 -20.452 1.00 97.56 218 TRP A CA 1
ATOM 1773 C C . TRP A 1 218 ? 14.244 -7.795 -21.652 1.00 97.56 218 TRP A C 1
ATOM 1775 O O . TRP A 1 218 ? 13.986 -8.531 -22.606 1.00 97.56 218 TRP A O 1
ATOM 1785 N N . CYS A 1 219 ? 13.930 -6.498 -21.668 1.00 96.75 219 CYS A N 1
ATOM 1786 C CA . CYS A 1 219 ? 13.268 -5.857 -22.802 1.00 96.75 219 CYS A CA 1
ATOM 1787 C C . CYS A 1 219 ? 14.078 -5.996 -24.090 1.00 96.75 219 CYS A C 1
ATOM 1789 O O . CYS A 1 219 ? 13.529 -6.362 -25.129 1.00 96.75 219 CYS A O 1
ATOM 1791 N N . LYS A 1 220 ? 15.393 -5.763 -24.013 1.00 94.94 220 LYS A N 1
ATOM 1792 C CA . LYS A 1 220 ? 16.307 -5.920 -25.149 1.00 94.94 220 LYS A CA 1
ATOM 1793 C C . LYS A 1 220 ? 16.290 -7.358 -25.670 1.00 94.94 220 LYS A C 1
ATOM 1795 O O . LYS A 1 220 ? 16.136 -7.559 -26.871 1.00 94.94 220 LYS A O 1
ATOM 1800 N N . ASP A 1 221 ? 16.389 -8.336 -24.776 1.00 96.62 221 ASP A N 1
ATOM 1801 C CA . ASP A 1 221 ? 16.448 -9.758 -25.134 1.00 96.62 221 ASP A CA 1
ATOM 1802 C C . ASP A 1 221 ? 15.109 -10.291 -25.681 1.00 96.62 221 ASP A C 1
ATOM 1804 O O . ASP A 1 221 ? 15.077 -11.296 -26.389 1.00 96.62 221 ASP A O 1
ATOM 1808 N N . ASN A 1 222 ? 14.000 -9.595 -25.402 1.00 95.88 222 ASN A N 1
ATOM 1809 C CA . ASN A 1 222 ? 12.645 -9.969 -25.820 1.00 95.88 222 ASN A CA 1
ATOM 1810 C C . ASN A 1 222 ? 12.045 -9.033 -26.887 1.00 95.88 222 ASN A C 1
ATOM 1812 O O . ASN A 1 222 ? 10.836 -9.078 -27.125 1.00 95.88 222 ASN A O 1
ATOM 1816 N N . ASN A 1 223 ? 12.859 -8.192 -27.539 1.00 94.31 223 ASN A N 1
ATOM 1817 C CA . ASN A 1 223 ? 12.420 -7.223 -28.558 1.00 94.31 223 ASN A CA 1
ATOM 1818 C C . ASN A 1 223 ? 11.272 -6.307 -28.081 1.00 94.31 223 ASN A C 1
ATOM 1820 O O . ASN A 1 223 ? 10.326 -6.019 -28.817 1.00 94.31 223 ASN A O 1
ATOM 1824 N N . ARG A 1 224 ? 11.342 -5.861 -26.825 1.00 93.88 224 ARG A N 1
ATOM 1825 C CA . ARG A 1 224 ? 10.423 -4.900 -26.205 1.00 93.88 224 ARG A CA 1
ATOM 1826 C C . ARG A 1 224 ? 11.105 -3.544 -26.053 1.00 93.88 224 ARG A C 1
ATOM 1828 O O . ARG A 1 224 ? 12.322 -3.448 -25.911 1.00 93.88 224 ARG A O 1
ATOM 1835 N N . VAL A 1 225 ? 10.296 -2.489 -26.053 1.00 93.81 225 VAL A N 1
ATOM 1836 C CA . VAL A 1 225 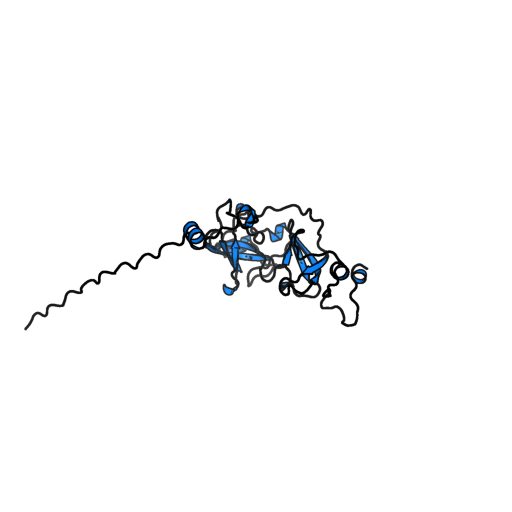? 10.764 -1.129 -25.777 1.00 93.81 225 VAL A CA 1
ATOM 1837 C C . VAL A 1 225 ? 10.803 -0.927 -24.266 1.00 93.81 225 VAL A C 1
ATOM 1839 O O . VAL A 1 225 ? 9.788 -1.096 -23.597 1.00 93.81 225 VAL A O 1
ATOM 1842 N N . LEU A 1 226 ? 11.977 -0.567 -23.748 1.00 96.19 226 LEU A N 1
ATOM 1843 C CA . LEU A 1 226 ? 12.155 -0.155 -22.361 1.00 96.19 226 LEU A CA 1
ATOM 1844 C C . LEU A 1 226 ? 11.874 1.343 -22.234 1.00 96.19 226 LEU A C 1
ATOM 1846 O O . LEU A 1 226 ? 12.481 2.149 -22.942 1.00 96.19 226 LEU A O 1
ATOM 1850 N N . THR A 1 227 ? 11.003 1.718 -21.305 1.00 95.75 227 THR A N 1
ATOM 1851 C CA . THR A 1 227 ? 10.772 3.114 -20.937 1.00 95.75 227 THR A CA 1
ATOM 1852 C C . THR A 1 227 ? 11.889 3.578 -19.992 1.00 95.75 227 THR A C 1
ATOM 1854 O O . THR A 1 227 ? 12.023 3.031 -18.892 1.00 95.75 227 THR A O 1
ATOM 1857 N N . PRO A 1 228 ? 12.719 4.556 -20.399 1.00 93.75 228 PRO A N 1
ATOM 1858 C CA . PRO A 1 228 ? 13.814 5.052 -19.570 1.00 93.75 228 PRO A CA 1
ATOM 1859 C C . PRO A 1 228 ? 13.293 5.931 -18.415 1.00 93.75 228 PRO A C 1
ATOM 1861 O O . PRO A 1 228 ? 12.117 6.312 -18.417 1.00 93.75 228 PRO A O 1
ATOM 1864 N N . PRO A 1 229 ? 14.153 6.304 -17.446 1.00 93.25 229 PRO A N 1
ATOM 1865 C CA . PRO A 1 229 ? 13.803 7.284 -16.426 1.00 93.25 229 PRO A CA 1
ATOM 1866 C C . PRO A 1 229 ? 13.323 8.595 -17.047 1.00 93.25 229 PRO A C 1
ATOM 1868 O O . PRO A 1 229 ? 13.868 9.014 -18.075 1.00 93.25 229 PRO A O 1
ATOM 1871 N N . LYS A 1 230 ? 12.362 9.272 -16.410 1.00 86.94 230 LYS A N 1
ATOM 1872 C CA . LYS A 1 230 ? 11.744 10.507 -16.936 1.00 86.94 230 LYS A CA 1
ATOM 1873 C C . LYS A 1 230 ? 12.762 11.605 -17.273 1.00 86.94 230 LYS A C 1
ATOM 1875 O O . LYS A 1 230 ? 12.607 12.297 -18.272 1.00 86.94 230 LYS A O 1
ATOM 1880 N N . ASP A 1 231 ? 13.832 11.711 -16.487 1.00 80.19 231 ASP A N 1
ATOM 1881 C CA . ASP A 1 231 ? 14.870 12.740 -16.645 1.00 80.19 231 ASP A CA 1
ATOM 1882 C C . ASP A 1 231 ? 15.947 12.381 -17.688 1.00 80.19 231 ASP A C 1
ATOM 1884 O O . ASP A 1 231 ? 16.951 13.085 -17.847 1.00 80.19 231 ASP A O 1
ATOM 1888 N N . THR A 1 232 ? 15.771 11.278 -18.421 1.00 76.62 232 THR A N 1
ATOM 1889 C CA . THR A 1 232 ? 16.690 10.897 -19.498 1.00 76.62 232 THR A CA 1
ATOM 1890 C C . THR A 1 232 ? 16.534 11.873 -20.660 1.00 76.62 232 THR A C 1
ATOM 1892 O O . THR A 1 232 ? 15.496 11.917 -21.311 1.00 76.62 232 THR A O 1
ATOM 1895 N N . LYS A 1 233 ? 17.580 12.660 -20.943 1.00 70.62 233 LYS A N 1
ATOM 1896 C CA . LYS A 1 233 ? 17.582 13.615 -22.064 1.00 70.62 233 LYS A CA 1
ATOM 1897 C C . LYS A 1 233 ? 17.250 12.899 -23.382 1.00 70.62 233 LYS A C 1
ATOM 1899 O O . LYS A 1 233 ? 17.912 11.919 -23.714 1.00 70.62 233 LYS A O 1
ATOM 1904 N N . GLU A 1 234 ? 16.312 13.449 -24.157 1.00 57.69 234 GLU A N 1
ATOM 1905 C CA . GLU A 1 234 ? 15.738 12.852 -25.384 1.00 57.69 234 GLU A CA 1
ATOM 1906 C C . GLU A 1 234 ? 16.773 12.421 -26.445 1.00 57.69 234 GLU A C 1
ATOM 1908 O O . GLU A 1 234 ? 16.511 11.525 -27.241 1.00 57.69 234 GLU A O 1
ATOM 1913 N N . ASN A 1 235 ? 17.979 12.999 -26.426 1.00 55.97 235 ASN A N 1
ATOM 1914 C CA . ASN A 1 235 ? 19.054 12.709 -27.383 1.00 55.97 235 ASN A CA 1
ATOM 1915 C C . ASN A 1 235 ? 20.108 11.709 -26.872 1.00 55.97 235 ASN A C 1
ATOM 1917 O O . ASN A 1 235 ? 21.163 11.551 -27.489 1.00 55.97 235 ASN A O 1
ATOM 1921 N N . VAL A 1 236 ? 19.875 11.056 -25.730 1.00 60.19 236 VAL A N 1
ATOM 1922 C CA . VAL A 1 236 ? 20.797 10.068 -25.158 1.00 60.19 236 VAL A CA 1
ATOM 1923 C C . VAL A 1 236 ? 20.161 8.687 -25.224 1.00 60.19 236 VAL A C 1
ATOM 1925 O O . VAL A 1 236 ? 19.168 8.422 -24.556 1.00 60.19 236 VAL A O 1
ATOM 1928 N N . THR A 1 237 ? 20.777 7.768 -25.973 1.00 67.56 237 THR A N 1
ATOM 1929 C CA . THR A 1 237 ? 20.426 6.345 -25.897 1.00 67.56 237 THR A CA 1
ATOM 1930 C C . THR A 1 237 ? 20.630 5.868 -24.460 1.00 67.56 237 THR A C 1
ATOM 1932 O O . THR A 1 237 ? 21.760 5.879 -23.949 1.00 67.56 237 THR A O 1
ATOM 1935 N N . PHE A 1 238 ? 19.536 5.472 -23.807 1.00 76.31 238 PHE A N 1
ATOM 1936 C CA . PHE A 1 238 ? 19.576 4.866 -22.484 1.00 76.31 238 PHE A CA 1
ATOM 1937 C C . PHE A 1 238 ? 20.464 3.617 -22.518 1.00 76.31 238 PHE A C 1
ATOM 1939 O O . PHE A 1 238 ? 20.350 2.782 -23.415 1.00 76.31 238 PHE A O 1
ATOM 1946 N N . SER A 1 239 ? 21.365 3.497 -21.543 1.00 75.44 239 SER A N 1
ATOM 1947 C CA . SER A 1 239 ? 22.205 2.315 -21.380 1.00 75.44 239 SER A CA 1
ATOM 1948 C C . SER A 1 239 ? 22.366 2.004 -19.907 1.00 75.44 239 SER A C 1
ATOM 1950 O O . SER A 1 239 ? 22.899 2.821 -19.155 1.00 75.44 239 SER A O 1
ATOM 1952 N N . TRP A 1 240 ? 21.998 0.784 -19.528 1.00 74.12 240 TRP A N 1
ATOM 1953 C CA . TRP A 1 240 ? 22.219 0.256 -18.187 1.00 74.12 240 TRP A CA 1
ATOM 1954 C C . TRP A 1 240 ? 23.684 0.369 -17.743 1.00 74.12 240 TRP A C 1
ATOM 1956 O O . TRP A 1 240 ? 23.957 0.667 -16.585 1.00 74.12 240 TRP A O 1
ATOM 1966 N N . THR A 1 241 ? 24.643 0.240 -18.665 1.00 71.94 241 THR A N 1
ATOM 1967 C CA . THR A 1 241 ? 26.078 0.348 -18.346 1.00 71.94 241 THR A CA 1
ATOM 1968 C C . THR A 1 241 ? 26.504 1.725 -17.839 1.00 71.94 241 THR A C 1
ATOM 1970 O O . THR A 1 241 ? 27.476 1.802 -17.101 1.00 71.94 241 THR A O 1
ATOM 1973 N N . LYS A 1 242 ? 25.786 2.799 -18.199 1.00 66.56 242 LYS A N 1
ATOM 1974 C CA . LYS A 1 242 ? 26.076 4.167 -17.729 1.00 66.56 242 LYS A CA 1
ATOM 1975 C C . LYS A 1 242 ? 25.514 4.455 -16.334 1.00 66.56 242 LYS A C 1
ATOM 1977 O O . LYS A 1 242 ? 25.836 5.482 -15.757 1.00 66.56 242 LYS A O 1
ATOM 1982 N N . ILE A 1 243 ? 24.629 3.594 -15.830 1.00 62.97 243 ILE A N 1
ATOM 1983 C CA . ILE A 1 243 ? 23.999 3.741 -14.510 1.00 62.97 243 ILE A CA 1
ATOM 1984 C C . ILE A 1 243 ? 24.807 3.014 -13.432 1.00 62.97 243 ILE A C 1
ATOM 1986 O O . ILE A 1 243 ? 24.785 3.414 -12.273 1.00 62.97 243 ILE A O 1
ATOM 1990 N N . PHE A 1 244 ? 25.512 1.948 -13.812 1.00 65.38 244 PHE A N 1
ATOM 1991 C CA . PHE A 1 244 ? 26.341 1.151 -12.905 1.00 65.38 244 PHE A CA 1
ATOM 1992 C C . PHE A 1 244 ? 27.831 1.544 -12.908 1.00 65.38 244 PHE A C 1
ATOM 1994 O O . PHE A 1 244 ? 28.618 0.879 -12.238 1.00 65.38 244 PHE A O 1
ATOM 2001 N N . SER A 1 245 ? 28.219 2.570 -13.676 1.00 46.12 245 SER A N 1
ATOM 2002 C CA . SER A 1 245 ? 29.572 3.150 -13.711 1.00 46.12 245 SER A CA 1
ATOM 2003 C C . SER A 1 245 ? 29.721 4.277 -12.701 1.00 46.12 245 SER A C 1
ATOM 2005 O O . SER A 1 245 ? 30.743 4.289 -11.987 1.00 46.12 245 SER A O 1
#

pLDDT: mean 89.61, std 13.99, range [43.0, 98.88]

Sequence (245 aa):
MESEDLPEVKKEERIPKPKKKEFCWEEYLKQENAVSAPVKLFKEFQTYPANGNGFVKDMKLEGIDPKHPSLFCVLTVSETKGYRVRLHFDGYSECYDFWVNANSPDIFPVGWCEKTNHQLQPPKGFTIQDFDWNGYLKASQAEAAPKQLFSWKSQPNNSGFKRGMKLEAVDKKNSSLVCVATITDVMDNRFLIHFDGWEDVYDYWADGSSPHLHPVNWCKDNNRVLTPPKDTKENVTFSWTKIFS

InterPro domains:
  IPR004092 Mbt repeat domain [PF02820] (59-126)
  IPR004092 Mbt repeat domain [PF02820] (165-232)
  IPR004092 Mbt repeat domain [PS51079] (23-123)
  IPR004092 Mbt repeat domain [PS51079] (131-229)
  IPR004092 Mbt repeat domain [SM00561] (23-123)
  IPR004092 Mbt repeat domain [SM00561] (131-229)
  IPR050548 Polycomb group and chromatin remodeling factors [PTHR12247] (18-242)